Protein AF-A0A937VTV2-F1 (afdb_monomer)

Mean predicted aligned error: 9.11 Å

Secondary structure (DSSP, 8-state):
---------TTHHHHHHHHHHHHHHHHHHHHHHHHHHHT-S--SSS-EEEEEEEETTPPEEEEEEETTTTEEEEEEE-TT-EEEEGGGTEEEEHHHHHHHHHTTT-HHHHHHHHHHHHH-----EEEEEET--PPSSHHHHHHHHHHHHHHHHTT-SEESS-HHHHHHHHHHHHHS-GGGEEEEEGGGSTT---EE-TTS-EE-

Structure (mmCIF, N/CA/C/O backbone):
data_AF-A0A937VTV2-F1
#
_entry.id   AF-A0A937VTV2-F1
#
loop_
_atom_site.group_PDB
_atom_site.id
_atom_site.type_symbol
_atom_site.label_atom_id
_atom_site.label_alt_id
_atom_site.label_comp_id
_atom_site.label_asym_id
_atom_site.label_entity_id
_atom_site.label_seq_id
_atom_site.pdbx_PDB_ins_code
_atom_site.Cartn_x
_atom_site.Cartn_y
_atom_site.Cartn_z
_atom_site.occupancy
_atom_site.B_iso_or_equiv
_atom_site.auth_seq_id
_atom_site.auth_comp_id
_atom_site.auth_asym_id
_atom_site.auth_atom_id
_atom_site.pdbx_PDB_model_num
ATOM 1 N N . MET A 1 1 ? 57.088 18.230 -61.325 1.00 46.56 1 MET A N 1
ATOM 2 C CA . MET A 1 1 ? 56.621 17.426 -60.171 1.00 46.56 1 MET A CA 1
ATOM 3 C C . MET A 1 1 ? 55.279 17.972 -59.716 1.00 46.56 1 MET A C 1
ATOM 5 O O . MET A 1 1 ? 55.230 19.116 -59.293 1.00 46.56 1 MET A O 1
ATOM 9 N N . VAL A 1 2 ? 54.194 17.206 -59.852 1.00 47.75 2 VAL A N 1
ATOM 10 C CA . VAL A 1 2 ? 52.861 17.619 -59.382 1.00 47.75 2 VAL A CA 1
ATOM 11 C C . VAL A 1 2 ? 52.586 16.899 -58.067 1.00 47.75 2 VAL A C 1
ATOM 13 O O . VAL A 1 2 ? 52.404 15.683 -58.048 1.00 47.75 2 VAL A O 1
ATOM 16 N N . VAL A 1 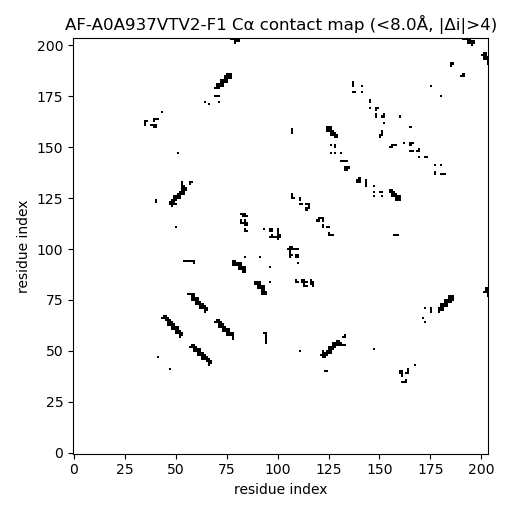3 ? 52.596 17.644 -56.963 1.00 56.84 3 VAL A N 1
ATOM 17 C CA . VAL A 1 3 ? 52.274 17.122 -55.631 1.00 56.84 3 VAL A CA 1
ATOM 18 C C . VAL A 1 3 ? 50.752 17.062 -55.500 1.00 56.84 3 VAL A C 1
ATOM 20 O O . VAL A 1 3 ? 50.086 18.092 -55.423 1.00 56.84 3 VAL A O 1
ATOM 23 N N . LYS A 1 4 ? 50.183 15.852 -55.494 1.00 58.16 4 LYS A N 1
ATOM 24 C CA . LYS A 1 4 ? 48.769 15.634 -55.160 1.00 58.16 4 LYS A CA 1
ATOM 25 C C . LYS A 1 4 ? 48.595 15.728 -53.645 1.00 58.16 4 LYS A C 1
ATOM 27 O O . LYS A 1 4 ? 49.062 14.864 -52.909 1.00 58.16 4 LYS A O 1
ATOM 32 N N . THR A 1 5 ? 47.893 16.753 -53.179 1.00 60.69 5 THR A N 1
ATOM 33 C CA . THR A 1 5 ? 47.447 16.858 -51.789 1.00 60.69 5 THR A CA 1
ATOM 34 C C . THR A 1 5 ? 46.253 15.931 -51.557 1.00 60.69 5 THR A C 1
ATOM 36 O O . THR A 1 5 ? 45.177 16.087 -52.136 1.00 60.69 5 THR A O 1
ATOM 39 N N . VAL A 1 6 ? 46.449 14.924 -50.707 1.00 62.53 6 VAL A N 1
ATOM 40 C CA . VAL A 1 6 ? 45.399 13.992 -50.284 1.00 62.53 6 VAL A CA 1
ATOM 41 C C . VAL A 1 6 ? 44.471 14.719 -49.307 1.00 62.53 6 VAL A C 1
ATOM 43 O O . VAL A 1 6 ? 44.847 15.009 -48.173 1.00 62.53 6 VAL A O 1
ATOM 46 N N . LYS A 1 7 ? 43.240 15.025 -49.736 1.00 59.44 7 LYS A N 1
ATOM 47 C CA . LYS A 1 7 ? 42.172 15.502 -48.843 1.00 59.44 7 LYS A CA 1
ATOM 48 C C . LYS A 1 7 ? 41.759 14.360 -47.914 1.00 59.44 7 LYS A C 1
ATOM 50 O O . LYS A 1 7 ? 41.002 13.474 -48.303 1.00 59.44 7 LYS A O 1
ATOM 55 N N . VAL A 1 8 ? 42.246 14.392 -46.676 1.00 60.66 8 VAL A N 1
ATOM 56 C CA . VAL A 1 8 ? 41.804 13.482 -45.615 1.00 60.66 8 VAL A CA 1
ATOM 57 C C . VAL A 1 8 ? 40.320 13.743 -45.338 1.00 60.66 8 VAL A C 1
ATOM 59 O O . VAL A 1 8 ? 39.921 14.827 -44.911 1.00 60.66 8 VAL A O 1
ATOM 62 N N . SER A 1 9 ? 39.491 12.744 -45.632 1.00 55.06 9 SER A N 1
ATOM 63 C CA . SER A 1 9 ? 38.039 12.769 -45.460 1.00 55.06 9 SER A CA 1
ATOM 64 C C . SER A 1 9 ? 37.660 12.939 -43.982 1.00 55.06 9 SER A C 1
ATOM 66 O O . SER A 1 9 ? 37.644 11.987 -43.206 1.00 55.06 9 SER A O 1
ATOM 68 N N . GLN A 1 10 ? 37.306 14.164 -43.583 1.00 59.38 10 GLN A N 1
ATOM 69 C CA . GLN A 1 10 ? 36.790 14.512 -42.247 1.00 59.38 10 GLN A CA 1
ATOM 70 C C . G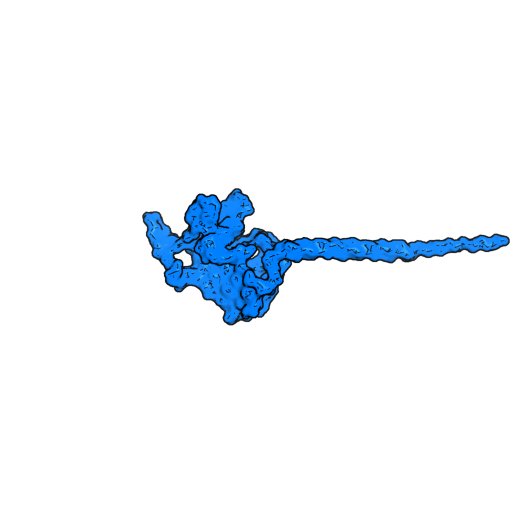LN A 1 10 ? 35.386 13.938 -41.938 1.00 59.38 10 GLN A C 1
ATOM 72 O O . GLN A 1 10 ? 34.839 14.183 -40.861 1.00 59.38 10 GLN A O 1
ATOM 77 N N . LYS A 1 11 ? 34.774 13.169 -42.852 1.00 54.00 11 LYS A N 1
ATOM 78 C CA . LYS A 1 11 ? 33.362 12.754 -42.766 1.00 54.00 11 LYS A CA 1
ATOM 79 C C . LYS A 1 11 ? 33.093 11.637 -41.737 1.00 54.00 11 LYS A C 1
ATOM 81 O O . LYS A 1 11 ? 31.942 11.455 -41.355 1.00 54.00 11 LYS A O 1
ATOM 86 N N . SER A 1 12 ? 34.114 10.934 -41.226 1.00 60.12 12 SER A N 1
ATOM 87 C CA . SER A 1 12 ? 33.920 9.794 -40.302 1.00 60.12 12 SER A CA 1
ATOM 88 C C . SER A 1 12 ? 33.817 10.161 -38.812 1.00 60.12 12 SER A C 1
ATOM 90 O O . SER A 1 12 ? 33.262 9.390 -38.031 1.00 60.12 12 SER A O 1
ATOM 92 N N . ARG A 1 13 ? 34.284 11.347 -38.389 1.00 65.62 13 ARG A N 1
ATOM 93 C CA . ARG A 1 13 ? 34.296 11.725 -36.959 1.00 65.62 13 ARG A CA 1
ATOM 94 C C . ARG A 1 13 ? 32.907 12.037 -36.396 1.00 65.62 13 ARG A C 1
ATOM 96 O O . ARG A 1 13 ? 32.654 11.755 -35.231 1.00 65.62 13 ARG A O 1
ATOM 103 N N . ARG A 1 14 ? 31.990 12.578 -37.208 1.00 73.94 14 ARG A N 1
ATOM 104 C CA . ARG A 1 14 ? 30.621 12.909 -36.759 1.00 73.94 14 ARG A CA 1
ATOM 105 C C . ARG A 1 14 ? 29.766 11.661 -36.502 1.00 73.94 14 ARG A C 1
ATOM 107 O O . ARG A 1 14 ? 29.022 11.638 -35.530 1.00 73.94 14 ARG A O 1
ATOM 114 N N . GLY A 1 15 ? 29.920 10.613 -37.319 1.00 78.25 15 GLY A N 1
ATOM 115 C CA . GLY A 1 15 ? 29.224 9.333 -37.119 1.00 78.25 15 GLY A CA 1
ATOM 116 C C . GLY A 1 15 ? 29.707 8.579 -35.876 1.00 78.25 15 GLY A C 1
ATOM 117 O O . GLY A 1 15 ? 28.898 8.029 -35.136 1.00 78.25 15 GLY A O 1
ATOM 118 N N . PHE A 1 16 ? 31.012 8.631 -35.593 1.00 85.50 16 PHE A N 1
ATOM 119 C CA . PHE A 1 16 ? 31.594 8.036 -34.387 1.00 85.50 16 PHE A CA 1
ATOM 120 C C . PHE A 1 16 ? 31.070 8.690 -33.096 1.00 85.50 16 PHE A C 1
ATOM 122 O O . PHE A 1 16 ? 30.659 7.991 -32.173 1.00 85.50 16 PHE A O 1
ATOM 129 N N . TRP A 1 17 ? 30.993 10.026 -33.052 1.00 88.38 17 TRP A N 1
ATOM 130 C CA . TRP A 1 17 ? 30.420 10.746 -31.907 1.00 88.38 17 TRP A CA 1
ATOM 131 C C . TRP A 1 17 ? 28.927 10.470 -31.710 1.00 88.38 17 TRP A C 1
ATOM 133 O O . TRP A 1 17 ? 28.491 10.310 -30.573 1.00 88.38 17 TRP A O 1
ATOM 143 N N . PHE A 1 18 ? 28.151 10.356 -32.791 1.00 90.81 18 PHE A N 1
ATOM 144 C CA . PHE A 1 18 ? 26.745 9.958 -32.701 1.00 90.81 18 PHE A CA 1
ATOM 145 C C . PHE A 1 18 ? 26.586 8.571 -32.058 1.00 90.81 18 PHE A C 1
ATOM 147 O O . PHE A 1 18 ? 25.747 8.392 -31.180 1.00 90.81 18 PHE A O 1
ATOM 154 N N . PHE A 1 19 ? 27.434 7.609 -32.434 1.00 91.00 19 PHE A N 1
ATOM 155 C CA . PHE A 1 19 ? 27.405 6.261 -31.864 1.00 91.00 19 PHE A CA 1
ATOM 156 C C . PHE A 1 19 ? 27.782 6.244 -30.374 1.00 91.00 19 PHE A C 1
ATOM 158 O O . PHE A 1 19 ? 27.128 5.570 -29.582 1.00 91.00 19 PHE A O 1
ATOM 165 N N . ILE A 1 20 ? 28.776 7.043 -29.967 1.00 92.38 20 ILE A N 1
ATOM 166 C CA . ILE A 1 20 ? 29.130 7.216 -28.548 1.00 92.38 20 ILE A CA 1
ATOM 167 C C . ILE A 1 20 ? 27.963 7.820 -27.763 1.00 92.38 20 ILE A C 1
ATOM 169 O O . ILE A 1 20 ? 27.615 7.301 -26.706 1.00 92.38 20 ILE A O 1
ATOM 173 N N . ILE A 1 21 ? 27.331 8.881 -28.278 1.00 92.75 21 ILE A N 1
ATOM 174 C CA . ILE A 1 21 ? 26.164 9.503 -27.633 1.00 92.75 21 ILE A CA 1
ATOM 175 C C . ILE A 1 21 ? 25.043 8.476 -27.470 1.00 92.75 21 ILE A C 1
ATOM 177 O O . ILE A 1 21 ? 24.448 8.383 -26.400 1.00 92.75 21 ILE A O 1
ATOM 181 N N . LEU A 1 22 ? 24.794 7.661 -28.495 1.00 93.81 22 LEU A N 1
ATOM 182 C CA . LEU A 1 22 ? 23.778 6.618 -28.455 1.00 93.81 22 LEU A CA 1
ATOM 183 C C . LEU A 1 22 ? 24.093 5.568 -27.378 1.00 93.81 22 LEU A C 1
ATOM 185 O O . LEU A 1 22 ? 23.229 5.284 -26.554 1.00 93.81 22 LEU A O 1
ATOM 189 N N . ILE A 1 23 ? 25.330 5.065 -27.297 1.00 93.69 23 ILE A N 1
ATOM 190 C CA . ILE A 1 23 ? 25.748 4.133 -26.232 1.00 93.69 23 ILE A CA 1
ATOM 191 C C . ILE A 1 23 ? 25.584 4.761 -24.847 1.00 93.69 23 ILE A C 1
ATOM 193 O O . ILE A 1 23 ? 25.058 4.111 -23.947 1.00 93.69 23 ILE A O 1
ATOM 197 N N . VAL A 1 24 ? 26.002 6.014 -24.658 1.00 92.88 24 VAL A N 1
ATOM 198 C CA . VAL A 1 24 ? 25.874 6.710 -23.368 1.00 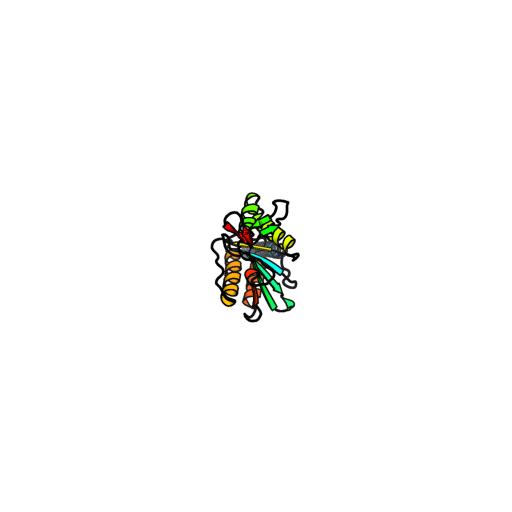92.88 24 VAL A CA 1
ATOM 199 C C . VAL A 1 24 ? 24.402 6.852 -22.975 1.00 92.88 24 VAL A C 1
ATOM 201 O O . VAL A 1 24 ? 24.050 6.566 -21.832 1.00 92.88 24 VAL A O 1
ATOM 204 N N . VAL A 1 25 ? 23.527 7.211 -23.918 1.00 93.62 25 VAL A N 1
ATOM 205 C CA . VAL A 1 25 ? 22.076 7.294 -23.691 1.00 93.62 25 VAL A CA 1
ATOM 206 C C . VAL A 1 25 ? 21.497 5.923 -23.335 1.00 93.62 25 VAL A C 1
ATOM 208 O O . VAL A 1 25 ? 20.802 5.807 -22.327 1.00 93.62 25 VAL A O 1
ATOM 211 N N . PHE A 1 26 ? 21.821 4.868 -24.088 1.00 92.75 26 PHE A N 1
ATOM 212 C CA . PHE A 1 26 ? 21.353 3.509 -23.797 1.00 92.75 26 PHE A CA 1
ATOM 213 C C . PHE A 1 26 ? 21.869 2.985 -22.456 1.00 92.75 26 PHE A C 1
ATOM 215 O O . PHE A 1 26 ? 21.110 2.371 -21.712 1.00 92.75 26 PHE A O 1
ATOM 222 N N . SER A 1 27 ? 23.126 3.260 -22.114 1.00 89.81 27 SER A N 1
ATOM 223 C CA . SER A 1 27 ? 23.730 2.850 -20.846 1.00 89.81 27 SER A CA 1
ATOM 224 C C . SER A 1 27 ? 23.106 3.604 -19.665 1.00 89.81 27 SER A C 1
ATOM 226 O O . SER A 1 27 ? 22.794 3.007 -18.636 1.00 89.81 27 SER A O 1
ATOM 228 N N . PHE A 1 28 ? 22.800 4.895 -19.832 1.00 90.38 28 PHE A N 1
ATOM 229 C CA . PHE A 1 28 ? 22.089 5.687 -18.826 1.00 90.38 28 PHE A CA 1
ATOM 230 C C . PHE A 1 28 ? 20.642 5.215 -18.621 1.00 90.38 28 PHE A C 1
ATOM 232 O O . PHE A 1 28 ? 20.188 5.084 -17.481 1.00 90.38 28 PHE A O 1
ATOM 239 N N . ILE A 1 29 ? 19.926 4.912 -19.710 1.00 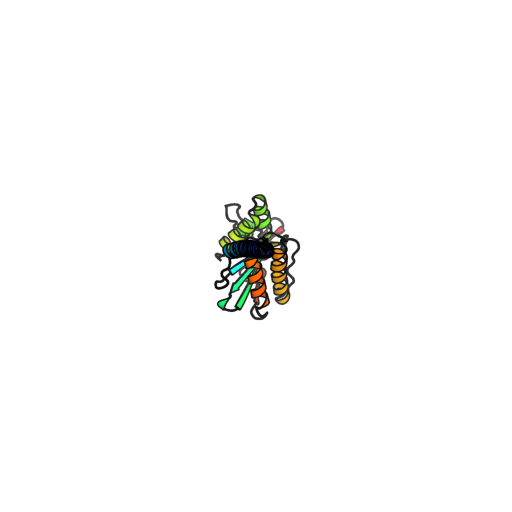88.25 29 ILE A N 1
ATOM 240 C CA . ILE A 1 29 ? 18.586 4.312 -19.655 1.00 88.25 29 ILE A CA 1
ATOM 241 C C . ILE A 1 29 ? 18.665 2.943 -18.971 1.00 88.25 29 ILE A C 1
ATOM 243 O O . ILE A 1 29 ? 17.927 2.698 -18.021 1.00 88.25 29 ILE A O 1
ATOM 247 N N . GLY A 1 30 ? 19.599 2.085 -19.387 1.00 85.81 30 GLY A N 1
ATOM 248 C CA . GLY A 1 30 ? 19.811 0.755 -18.820 1.00 85.81 30 GLY A CA 1
ATOM 249 C C . GLY A 1 30 ? 20.108 0.796 -17.323 1.00 85.81 30 GLY A C 1
ATOM 250 O O . GLY A 1 30 ? 19.489 0.064 -16.554 1.00 85.81 30 GLY A O 1
ATOM 251 N N . PHE A 1 31 ? 20.973 1.712 -16.880 1.00 86.25 31 PHE A N 1
ATOM 252 C CA . PHE A 1 31 ? 21.290 1.895 -15.465 1.00 86.25 31 PHE A CA 1
ATOM 253 C C . PHE A 1 31 ? 20.076 2.354 -14.645 1.00 86.25 31 PHE A C 1
ATOM 255 O O . PHE A 1 31 ? 19.845 1.841 -13.545 1.00 86.25 31 PHE A O 1
ATOM 262 N N . LYS A 1 32 ? 19.267 3.287 -15.172 1.00 81.81 32 LYS A N 1
ATOM 263 C CA . LYS A 1 32 ? 18.024 3.709 -14.506 1.00 81.81 32 LYS A CA 1
ATOM 264 C C . LYS A 1 32 ? 17.025 2.562 -14.403 1.00 81.81 32 LYS A C 1
ATOM 266 O O . LYS A 1 32 ? 16.526 2.309 -13.310 1.00 81.81 32 LYS A O 1
ATOM 271 N N . THR A 1 33 ? 16.789 1.842 -15.495 1.00 78.81 33 THR A N 1
ATOM 272 C CA . THR A 1 33 ? 15.873 0.694 -15.522 1.00 78.81 33 THR A CA 1
ATOM 273 C C . THR A 1 33 ? 16.331 -0.407 -14.568 1.00 78.81 33 THR A C 1
ATOM 275 O O . THR A 1 33 ? 15.529 -0.913 -13.789 1.00 78.81 33 THR A O 1
ATOM 278 N N . TYR A 1 34 ? 17.628 -0.724 -14.544 1.00 81.19 34 TYR A N 1
ATOM 279 C CA . TYR A 1 34 ? 18.192 -1.710 -13.622 1.00 81.19 34 TYR A CA 1
ATOM 280 C C . TYR A 1 34 ? 17.960 -1.331 -12.155 1.00 81.19 34 TYR A C 1
ATOM 282 O O . TYR A 1 34 ? 17.524 -2.162 -11.358 1.00 81.19 34 TYR A O 1
ATOM 290 N N . ARG A 1 35 ? 18.186 -0.060 -11.791 1.00 79.38 35 ARG A N 1
ATOM 291 C CA . ARG A 1 35 ? 17.893 0.420 -10.433 1.00 79.38 35 ARG A CA 1
ATOM 292 C C . ARG A 1 35 ? 16.414 0.295 -10.075 1.00 79.38 35 ARG A C 1
ATOM 294 O O . ARG A 1 35 ? 16.113 -0.076 -8.947 1.00 79.38 35 ARG A O 1
ATOM 301 N N . TRP A 1 36 ? 15.517 0.568 -11.020 1.00 76.00 36 TRP A N 1
ATOM 302 C CA . TRP A 1 36 ? 14.072 0.470 -10.796 1.00 76.00 36 TRP A CA 1
ATOM 303 C C . TRP A 1 36 ? 13.623 -0.973 -10.566 1.00 76.00 36 TRP A C 1
ATOM 305 O O . TRP A 1 36 ? 12.797 -1.212 -9.693 1.00 76.00 36 TRP A O 1
ATOM 315 N N . VAL A 1 37 ? 14.199 -1.933 -11.295 1.00 76.56 37 VAL A N 1
ATOM 316 C CA . VAL A 1 37 ? 13.899 -3.362 -11.117 1.00 76.56 37 VAL A CA 1
ATOM 317 C C . VAL A 1 37 ? 14.490 -3.899 -9.814 1.00 76.56 37 VAL A C 1
ATOM 319 O O . VAL A 1 37 ? 13.834 -4.669 -9.128 1.00 76.56 37 V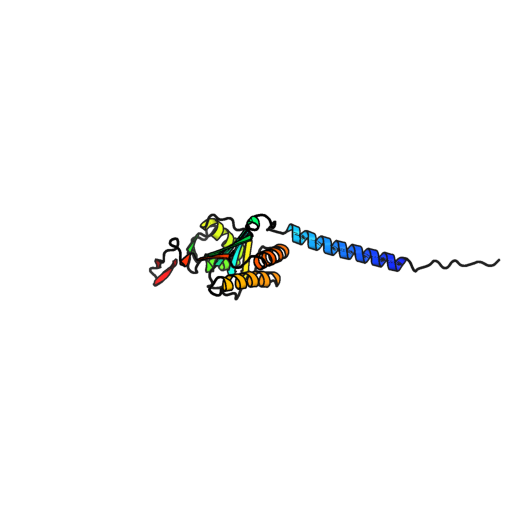AL A O 1
ATOM 322 N N . LYS A 1 38 ? 15.695 -3.476 -9.415 1.00 80.06 38 LYS A N 1
ATOM 323 C CA . LYS A 1 38 ? 16.329 -3.974 -8.181 1.00 80.06 38 LYS A CA 1
ATOM 324 C C . LYS A 1 38 ? 15.618 -3.515 -6.897 1.00 80.06 38 LYS A C 1
ATOM 326 O O . LYS A 1 38 ? 15.735 -4.172 -5.872 1.00 80.06 38 LYS A O 1
ATOM 331 N N . GLN A 1 39 ? 14.905 -2.391 -6.943 1.00 84.44 39 GLN A N 1
ATOM 332 C CA . GLN A 1 39 ? 14.124 -1.860 -5.814 1.00 84.44 39 GLN A CA 1
ATOM 333 C C . GLN A 1 39 ? 12.709 -2.450 -5.722 1.00 84.44 39 GLN A C 1
ATOM 335 O O . GLN A 1 39 ? 11.917 -2.017 -4.892 1.00 84.44 39 GLN A O 1
ATOM 340 N N . SER A 1 40 ? 12.391 -3.403 -6.595 1.00 89.81 40 SER A N 1
ATOM 341 C CA . SER A 1 40 ? 11.113 -4.093 -6.639 1.00 89.81 40 SER A CA 1
ATOM 342 C C . SER A 1 40 ? 10.859 -4.899 -5.369 1.00 89.81 40 SER A C 1
ATOM 344 O O . SER A 1 40 ? 11.624 -5.814 -5.070 1.00 89.81 40 SER A O 1
ATOM 346 N N . LEU A 1 41 ? 9.742 -4.639 -4.691 1.00 92.44 41 LEU A N 1
ATOM 347 C CA . LEU A 1 41 ? 9.279 -5.473 -3.579 1.00 92.44 41 LEU A CA 1
ATOM 348 C C . LEU A 1 41 ? 8.506 -6.708 -4.053 1.00 92.44 41 LEU A C 1
ATOM 350 O O . LEU A 1 41 ? 8.491 -7.717 -3.357 1.00 92.44 41 LEU A O 1
ATOM 354 N N . TRP A 1 42 ? 7.889 -6.660 -5.238 1.00 93.69 42 TRP A N 1
ATOM 355 C CA . TRP A 1 42 ? 7.076 -7.769 -5.736 1.00 93.69 42 TRP A CA 1
ATOM 356 C C . TRP A 1 42 ? 7.770 -8.536 -6.863 1.00 93.69 42 TRP A C 1
ATOM 358 O O . TRP A 1 42 ? 8.205 -7.961 -7.853 1.00 93.69 42 TRP A O 1
ATOM 368 N N . ASP A 1 43 ? 7.839 -9.856 -6.800 1.00 90.75 43 ASP A N 1
ATOM 369 C CA . ASP A 1 43 ? 8.433 -10.669 -7.872 1.00 90.75 43 ASP A CA 1
ATOM 370 C C . ASP A 1 43 ? 7.458 -10.988 -9.023 1.00 90.75 43 ASP A C 1
ATOM 372 O O . ASP A 1 43 ? 7.882 -11.411 -10.097 1.00 90.75 43 ASP A O 1
ATOM 376 N N . GLY A 1 44 ? 6.158 -10.730 -8.842 1.00 91.19 44 GLY A N 1
ATOM 377 C CA . GLY A 1 44 ? 5.112 -11.078 -9.808 1.00 91.19 44 GLY A CA 1
ATOM 378 C C . GLY A 1 44 ? 4.653 -12.540 -9.749 1.00 91.19 44 GLY A C 1
ATOM 379 O O . GLY A 1 44 ? 3.784 -12.922 -10.530 1.00 91.19 44 GLY A O 1
ATOM 380 N N . GLN A 1 45 ? 5.219 -13.351 -8.853 1.00 92.12 45 GLN A N 1
ATOM 381 C CA . GLN A 1 45 ? 4.961 -14.790 -8.738 1.00 92.12 45 GLN A CA 1
ATOM 382 C C . GLN A 1 45 ? 4.374 -15.169 -7.381 1.00 92.12 45 GLN A C 1
ATOM 384 O O . GLN A 1 45 ? 3.501 -16.030 -7.308 1.00 92.12 45 GLN A O 1
ATOM 389 N N . ASN A 1 46 ? 4.822 -14.515 -6.314 1.00 94.19 46 ASN A N 1
ATOM 390 C CA . ASN A 1 46 ? 4.340 -14.747 -4.967 1.00 94.19 46 ASN A CA 1
ATOM 391 C C . ASN A 1 46 ? 3.171 -13.825 -4.620 1.00 94.19 46 ASN A C 1
ATOM 393 O O . ASN A 1 46 ? 2.923 -12.797 -5.267 1.00 94.19 46 ASN A O 1
ATOM 397 N N . ARG A 1 47 ? 2.421 -14.229 -3.588 1.00 95.56 47 ARG A N 1
ATOM 398 C CA . ARG A 1 47 ? 1.354 -13.406 -3.017 1.00 95.56 47 ARG A CA 1
ATOM 399 C C . ARG A 1 47 ? 1.949 -12.089 -2.528 1.00 95.56 47 ARG A C 1
ATOM 401 O O . ARG A 1 47 ? 3.021 -12.091 -1.939 1.00 95.56 47 ARG A O 1
ATOM 408 N N . PHE A 1 48 ? 1.224 -11.004 -2.765 1.00 97.31 48 PHE A N 1
ATOM 409 C CA . PHE A 1 48 ? 1.613 -9.672 -2.325 1.00 97.31 48 PHE A CA 1
ATOM 410 C C . PHE A 1 48 ? 0.475 -9.035 -1.540 1.00 97.31 48 PHE A C 1
ATOM 412 O O . PHE A 1 48 ? -0.641 -8.946 -2.052 1.00 97.31 48 PHE A O 1
ATOM 419 N N . ASN A 1 49 ? 0.733 -8.608 -0.311 1.00 97.69 49 ASN A N 1
ATOM 420 C CA . ASN A 1 49 ? -0.242 -7.983 0.571 1.00 97.69 49 ASN A CA 1
ATOM 421 C C . ASN A 1 49 ? 0.091 -6.501 0.738 1.00 97.69 49 ASN A C 1
ATOM 423 O O . ASN A 1 49 ? 1.171 -6.124 1.191 1.00 97.69 49 ASN A O 1
ATOM 427 N N . LEU A 1 50 ? -0.862 -5.656 0.368 1.00 97.38 50 LEU A N 1
ATOM 428 C CA . LEU A 1 50 ? -0.702 -4.215 0.296 1.00 97.38 50 LEU A CA 1
ATOM 429 C C . LEU A 1 50 ? -1.690 -3.526 1.228 1.00 97.38 50 LEU A C 1
ATOM 431 O O . LEU A 1 50 ? -2.896 -3.707 1.082 1.00 97.38 50 LEU A O 1
ATOM 435 N N . VAL A 1 51 ? -1.197 -2.674 2.121 1.00 96.75 51 VAL A N 1
ATOM 436 C CA . VAL A 1 51 ? -2.057 -1.744 2.859 1.00 96.75 51 VAL A CA 1
ATOM 437 C C . VAL A 1 51 ? -2.354 -0.534 1.987 1.00 96.75 51 VAL A C 1
ATOM 439 O O . VAL A 1 51 ? -1.452 0.089 1.429 1.00 96.75 51 VAL A O 1
ATOM 442 N N . VAL A 1 52 ? -3.623 -0.176 1.881 1.00 95.06 52 VAL A N 1
ATOM 443 C CA . VAL A 1 52 ? -4.084 1.029 1.204 1.00 95.06 52 VAL A CA 1
ATOM 444 C C . VAL A 1 52 ? -4.762 1.904 2.243 1.00 95.06 52 VAL A C 1
ATOM 446 O O . VAL A 1 52 ? -5.815 1.552 2.771 1.00 95.06 52 VAL A O 1
ATOM 449 N N . ASN A 1 53 ? -4.131 3.036 2.537 1.00 92.44 53 ASN A N 1
ATOM 450 C CA . ASN A 1 53 ? -4.627 4.024 3.477 1.00 92.44 53 ASN A CA 1
ATOM 451 C C . ASN A 1 53 ? -5.134 5.271 2.729 1.00 92.44 53 ASN A C 1
ATOM 453 O O . ASN A 1 53 ? -4.325 6.143 2.374 1.00 92.44 53 ASN A O 1
ATOM 457 N N . PRO A 1 54 ? -6.447 5.379 2.470 1.00 81.94 54 PRO A N 1
ATOM 458 C CA . PRO A 1 54 ? -7.040 6.659 2.116 1.00 81.94 54 PRO A CA 1
ATOM 459 C C . PRO A 1 54 ? -6.886 7.605 3.314 1.00 81.94 54 PRO A C 1
ATOM 461 O O . PRO A 1 54 ? -7.469 7.373 4.363 1.00 81.94 54 PRO A O 1
ATOM 464 N N . SER A 1 55 ? -6.056 8.645 3.208 1.00 74.81 55 SER A N 1
ATOM 465 C CA . SER A 1 55 ? -5.814 9.543 4.345 1.00 74.81 55 SER A CA 1
ATOM 466 C C . SER A 1 55 ? -7.110 10.215 4.816 1.00 74.81 55 SER A C 1
ATOM 468 O O . SER A 1 55 ? -7.935 10.598 3.986 1.00 74.81 55 SER A O 1
ATOM 470 N N . GLY A 1 56 ? -7.227 10.433 6.128 1.00 71.50 56 GLY A N 1
ATOM 471 C CA . GLY A 1 56 ? -8.413 10.996 6.785 1.00 71.50 56 GLY A CA 1
ATOM 472 C C . GLY A 1 56 ? -9.176 9.931 7.576 1.00 71.50 56 GLY A C 1
ATOM 473 O O . GLY A 1 56 ? -8.618 8.885 7.891 1.00 71.50 56 GLY A O 1
ATOM 474 N N . ASP A 1 57 ? -10.456 10.182 7.852 1.00 73.69 57 ASP A N 1
ATOM 475 C CA . ASP A 1 57 ? -11.343 9.275 8.603 1.00 73.69 57 ASP A CA 1
ATOM 476 C C . ASP A 1 57 ? -11.936 8.162 7.715 1.00 73.69 57 ASP A C 1
ATOM 478 O O . ASP A 1 57 ? -13.092 7.762 7.864 1.00 73.69 57 ASP A O 1
ATOM 482 N N . ALA A 1 58 ? -11.177 7.696 6.722 1.00 81.69 58 ALA A N 1
ATOM 483 C CA . ALA A 1 58 ? -11.611 6.657 5.798 1.00 81.69 58 ALA A CA 1
ATOM 484 C C . ALA A 1 58 ? -11.095 5.279 6.234 1.00 81.69 58 ALA A C 1
ATOM 486 O O . ALA A 1 58 ? -10.041 5.146 6.853 1.00 81.69 58 ALA A O 1
ATOM 487 N N . ALA A 1 59 ? -11.853 4.235 5.893 1.00 87.00 59 ALA A N 1
ATOM 488 C CA . ALA A 1 59 ? -11.501 2.861 6.229 1.00 87.00 59 ALA A CA 1
ATOM 489 C C . ALA A 1 59 ? -10.183 2.437 5.559 1.00 87.00 59 ALA A C 1
ATOM 491 O O . ALA A 1 59 ? -9.969 2.691 4.369 1.00 87.00 59 ALA A O 1
ATOM 492 N N . VAL A 1 60 ? -9.326 1.744 6.309 1.00 92.38 60 VAL A N 1
ATOM 493 C CA . VAL A 1 60 ? -8.062 1.194 5.802 1.00 92.38 60 VAL A CA 1
ATOM 494 C C . VAL A 1 60 ? -8.337 -0.136 5.111 1.00 92.38 60 VAL A C 1
ATOM 496 O O . VAL A 1 60 ? -9.130 -0.943 5.595 1.00 92.38 60 VAL A O 1
ATOM 499 N N . LEU A 1 61 ? -7.675 -0.394 3.982 1.00 94.00 61 LEU A N 1
ATOM 500 C CA . LEU A 1 61 ? -7.813 -1.661 3.268 1.00 94.00 61 LEU A CA 1
ATOM 501 C C . LEU A 1 61 ? -6.516 -2.448 3.267 1.00 94.00 61 LEU A C 1
ATOM 503 O O . LEU A 1 61 ? -5.432 -1.888 3.126 1.00 94.00 61 LEU A O 1
ATOM 507 N N . ILE A 1 62 ? -6.648 -3.767 3.293 1.00 95.62 62 ILE A N 1
ATOM 508 C CA . ILE A 1 62 ? -5.572 -4.696 2.967 1.00 95.62 62 ILE A CA 1
ATOM 509 C C . ILE A 1 62 ? -5.960 -5.426 1.690 1.00 95.62 62 ILE A C 1
ATOM 511 O O . ILE A 1 62 ? -6.958 -6.140 1.647 1.00 95.62 62 ILE A O 1
ATOM 515 N N . VAL A 1 63 ? -5.169 -5.250 0.637 1.00 96.31 63 VAL A N 1
ATOM 516 C CA . VAL A 1 63 ? -5.385 -5.869 -0.669 1.00 96.31 63 VAL A CA 1
ATOM 517 C C . VAL A 1 63 ? -4.333 -6.948 -0.890 1.00 96.31 63 VAL A C 1
ATOM 519 O O . VAL A 1 63 ? -3.141 -6.668 -0.970 1.00 96.31 63 VAL A O 1
ATOM 522 N N . SER A 1 64 ? -4.784 -8.192 -0.998 1.00 97.06 64 SER A N 1
ATOM 523 C CA . SER A 1 64 ? -3.961 -9.367 -1.253 1.00 97.06 64 SER A CA 1
ATOM 524 C C . SER A 1 64 ? -4.064 -9.781 -2.718 1.00 97.06 64 SER A C 1
ATOM 526 O O . SER A 1 64 ? -5.134 -10.174 -3.189 1.00 97.06 64 SER A O 1
ATOM 528 N N . PHE A 1 65 ? -2.948 -9.714 -3.438 1.00 96.62 65 PHE A N 1
ATOM 529 C CA . PHE A 1 65 ? -2.814 -10.123 -4.832 1.00 96.62 65 PHE A CA 1
ATOM 530 C C . PHE A 1 65 ? -2.274 -11.553 -4.893 1.00 96.62 65 PHE A C 1
ATOM 532 O O . PHE A 1 65 ? -1.167 -11.821 -4.432 1.00 96.62 65 PHE A O 1
ATOM 539 N N . ASN A 1 66 ? -3.037 -12.477 -5.479 1.00 96.25 66 ASN A N 1
ATOM 540 C CA . ASN A 1 66 ? -2.616 -13.859 -5.709 1.00 96.25 66 ASN A CA 1
ATOM 541 C C . ASN A 1 66 ? -2.425 -14.093 -7.221 1.00 96.25 66 ASN A C 1
ATOM 543 O O . ASN A 1 66 ? -3.415 -14.314 -7.933 1.00 96.25 66 ASN A O 1
ATOM 547 N N . PRO A 1 67 ? -1.179 -14.034 -7.732 1.00 94.50 67 PRO A N 1
ATOM 548 C CA . PRO A 1 67 ? -0.907 -14.169 -9.161 1.00 94.50 67 PRO A CA 1
ATOM 549 C C . PRO A 1 67 ? -1.169 -15.578 -9.701 1.00 94.50 67 PRO A C 1
ATOM 551 O O . PRO A 1 67 ? -1.672 -15.698 -10.818 1.00 94.50 67 PRO A O 1
ATOM 554 N N . THR A 1 68 ? -0.930 -16.625 -8.903 1.00 94.38 68 THR A N 1
ATOM 555 C CA . THR A 1 68 ? -1.175 -18.028 -9.281 1.00 94.38 68 THR A CA 1
ATOM 556 C C . THR A 1 68 ? -2.643 -18.272 -9.617 1.00 94.38 68 THR A C 1
ATOM 558 O O . THR A 1 68 ? -2.965 -18.874 -10.638 1.00 94.38 68 THR A O 1
ATOM 561 N N . GLU A 1 69 ? -3.552 -17.754 -8.791 1.00 93.44 69 GLU A N 1
ATOM 562 C CA . GLU A 1 69 ? -4.996 -17.920 -8.996 1.00 93.44 69 GLU A CA 1
ATOM 563 C C . GLU A 1 69 ? -5.631 -16.793 -9.821 1.00 93.44 69 GLU A C 1
ATOM 565 O O . GLU A 1 69 ? -6.821 -16.867 -10.138 1.00 93.44 69 GLU A O 1
ATOM 570 N N . LYS A 1 70 ? -4.865 -15.743 -10.155 1.00 94.19 70 LYS A N 1
ATOM 571 C CA . LYS A 1 70 ? -5.364 -14.480 -10.728 1.00 94.19 70 LYS A CA 1
ATOM 572 C C . LYS A 1 70 ? -6.549 -13.923 -9.929 1.00 94.19 70 LYS A C 1
ATOM 574 O O . LYS A 1 70 ? -7.575 -13.541 -10.494 1.00 94.19 70 LYS A O 1
ATOM 579 N N . LYS A 1 71 ? -6.408 -13.921 -8.602 1.00 95.00 71 LYS A N 1
ATOM 580 C CA . LYS A 1 71 ? -7.430 -13.473 -7.648 1.00 95.00 71 LYS A CA 1
ATOM 581 C C . LYS A 1 71 ? -6.914 -12.334 -6.793 1.00 95.00 71 LYS A C 1
ATOM 583 O O . LYS A 1 71 ? -5.715 -12.238 -6.528 1.00 95.00 71 LYS A O 1
ATOM 588 N N . VAL A 1 72 ? -7.845 -11.504 -6.339 1.00 95.44 72 VAL A N 1
ATOM 589 C CA . VAL A 1 72 ? -7.562 -10.405 -5.419 1.00 95.44 72 VAL A CA 1
ATOM 590 C C . VAL A 1 72 ? -8.557 -10.464 -4.276 1.00 95.44 72 VAL A C 1
ATOM 592 O O . VAL A 1 72 ? -9.760 -10.561 -4.509 1.00 95.44 72 VAL A O 1
ATOM 595 N N . ASN A 1 73 ? -8.061 -10.405 -3.046 1.00 94.94 73 ASN A N 1
ATOM 596 C CA . ASN A 1 73 ? -8.901 -10.309 -1.859 1.00 94.94 73 ASN A CA 1
ATOM 597 C C . ASN A 1 73 ? -8.656 -8.951 -1.211 1.00 94.94 73 ASN A C 1
ATOM 599 O O . ASN A 1 73 ? -7.510 -8.608 -0.944 1.00 94.94 73 ASN A O 1
ATOM 603 N N . ALA A 1 74 ? -9.711 -8.188 -0.966 1.00 93.81 74 ALA A N 1
ATOM 604 C CA . ALA A 1 74 ? -9.650 -6.944 -0.222 1.00 93.81 74 ALA A CA 1
ATOM 605 C C . ALA A 1 74 ? -10.346 -7.129 1.123 1.00 93.81 74 ALA A C 1
ATOM 607 O O . ALA A 1 74 ? -11.509 -7.529 1.170 1.00 93.81 74 ALA A O 1
ATOM 608 N N . LEU A 1 75 ? -9.623 -6.830 2.192 1.00 93.19 75 LEU A N 1
ATOM 609 C CA . LEU A 1 75 ? -10.132 -6.753 3.548 1.00 93.19 75 LEU A CA 1
ATOM 610 C C . LEU A 1 75 ? -10.305 -5.280 3.908 1.00 93.19 75 LEU A C 1
ATOM 612 O O . LEU A 1 75 ? -9.334 -4.527 3.851 1.00 93.19 75 LEU A O 1
ATOM 616 N N . VAL A 1 76 ? -11.518 -4.872 4.257 1.00 91.69 76 VAL A N 1
ATOM 617 C CA . VAL A 1 76 ? -11.799 -3.521 4.752 1.00 91.69 76 VAL A CA 1
ATOM 618 C C . VAL A 1 76 ? -11.785 -3.558 6.268 1.00 91.69 76 VAL A C 1
ATOM 620 O O . VAL A 1 76 ? -12.494 -4.361 6.878 1.00 91.69 76 VAL A O 1
ATOM 623 N N . ILE A 1 77 ? -10.968 -2.692 6.855 1.00 91.12 77 ILE A N 1
ATOM 624 C CA . ILE A 1 77 ? -10.889 -2.490 8.293 1.00 91.12 77 ILE A CA 1
ATOM 625 C C . ILE A 1 77 ? -11.654 -1.204 8.613 1.00 91.12 77 ILE A C 1
ATOM 627 O O . ILE A 1 77 ? -11.265 -0.135 8.124 1.00 91.12 77 ILE A O 1
ATOM 631 N N . PRO A 1 78 ? -12.763 -1.292 9.367 1.00 88.31 78 PRO A N 1
ATOM 632 C CA . PRO A 1 78 ? -13.604 -0.139 9.638 1.00 88.31 78 PRO A CA 1
ATOM 633 C C . PRO A 1 78 ? -12.854 0.904 10.470 1.00 88.31 78 PRO A C 1
ATOM 635 O O . PRO A 1 78 ? -11.946 0.582 11.240 1.00 88.31 78 PRO A O 1
ATOM 638 N N . THR A 1 79 ? -13.247 2.164 10.326 1.00 88.00 79 THR A N 1
ATOM 639 C CA . THR A 1 79 ? -12.751 3.226 11.203 1.00 88.00 79 THR A CA 1
ATOM 640 C C . THR A 1 79 ? -13.206 3.005 12.640 1.00 88.00 79 THR A C 1
ATOM 642 O O . THR A 1 79 ? -14.206 2.331 12.895 1.00 88.00 79 THR A O 1
ATOM 645 N N . GLY A 1 80 ? -12.436 3.528 13.590 1.00 89.19 80 GLY A N 1
ATOM 646 C CA . GLY A 1 80 ? -12.661 3.298 15.012 1.00 89.19 80 GLY A CA 1
ATOM 647 C C . GLY A 1 80 ? -12.188 1.933 15.516 1.00 89.19 80 GLY A C 1
ATOM 648 O O . GLY A 1 80 ? -12.270 1.715 16.722 1.00 89.19 80 GLY A O 1
ATOM 649 N N . THR A 1 81 ? -11.664 1.060 14.641 1.00 91.06 81 THR A N 1
ATOM 650 C CA . THR A 1 81 ? -11.045 -0.209 15.056 1.00 91.06 81 THR A CA 1
ATOM 651 C C . THR A 1 81 ? -9.811 0.079 15.899 1.00 91.06 81 THR A C 1
ATOM 653 O O . THR A 1 81 ? -8.873 0.718 15.406 1.00 91.06 81 THR A O 1
ATOM 656 N N . PHE A 1 82 ? -9.779 -0.407 17.137 1.00 92.94 82 PHE A N 1
ATOM 657 C CA . PHE A 1 82 ? -8.588 -0.313 17.980 1.00 92.94 82 PHE A CA 1
ATOM 658 C C . PHE A 1 82 ? -7.628 -1.468 17.703 1.00 92.94 82 PHE A C 1
ATOM 660 O O . PHE A 1 82 ? -7.981 -2.638 17.841 1.00 92.94 82 PHE A O 1
ATOM 667 N N . ILE A 1 83 ? -6.387 -1.135 17.345 1.00 94.38 83 ILE A N 1
ATOM 668 C CA . ILE A 1 83 ? -5.322 -2.126 17.181 1.00 94.38 83 ILE A CA 1
ATOM 669 C C . ILE A 1 83 ? -4.097 -1.744 18.007 1.00 94.38 83 ILE A C 1
ATOM 671 O O . ILE A 1 83 ? -3.766 -0.565 18.163 1.00 94.38 83 ILE A O 1
ATOM 675 N N . GLU A 1 84 ? -3.412 -2.764 18.517 1.00 94.56 84 GLU A N 1
ATOM 676 C CA . GLU A 1 84 ? -2.115 -2.599 19.166 1.00 94.56 84 GLU A CA 1
ATOM 677 C C . GLU A 1 84 ? -1.067 -2.162 18.144 1.00 94.56 84 GLU A C 1
ATOM 679 O O . GLU A 1 84 ? -0.909 -2.769 17.079 1.00 94.56 84 GLU A O 1
ATOM 684 N N . THR A 1 85 ? -0.340 -1.099 18.473 1.00 95.56 85 THR A N 1
ATOM 685 C CA . THR A 1 85 ? 0.730 -0.587 17.618 1.00 95.56 85 THR A CA 1
ATOM 686 C C . THR A 1 85 ? 2.069 -1.237 17.938 1.00 95.56 85 THR A C 1
ATOM 688 O O . THR A 1 85 ? 2.388 -1.568 19.083 1.00 95.56 85 THR A O 1
ATOM 691 N N . ILE A 1 86 ? 2.912 -1.380 16.916 1.00 95.06 86 ILE A N 1
ATOM 692 C CA . ILE A 1 86 ? 4.312 -1.759 17.135 1.00 95.06 86 ILE A CA 1
ATOM 693 C C . ILE A 1 86 ? 5.094 -0.617 17.805 1.00 95.06 86 ILE A C 1
ATOM 695 O O . ILE A 1 86 ? 4.641 0.522 17.862 1.00 95.06 86 ILE A O 1
ATOM 699 N N . HIS A 1 87 ? 6.297 -0.918 18.301 1.00 92.62 87 HIS A N 1
ATOM 700 C CA . HIS A 1 87 ? 7.185 0.033 18.994 1.00 92.62 87 HIS A CA 1
ATOM 701 C C . HIS A 1 87 ? 6.666 0.580 20.337 1.00 92.62 87 HIS A C 1
ATOM 703 O O . HIS A 1 87 ? 7.304 1.457 20.913 1.00 92.62 87 HIS A O 1
ATOM 709 N N . GLY A 1 88 ? 5.580 0.020 20.879 1.00 90.06 88 GLY A N 1
ATOM 710 C CA . GLY A 1 88 ? 5.131 0.301 22.243 1.00 90.06 88 GLY A CA 1
ATOM 711 C C . GLY A 1 88 ? 4.338 1.598 22.408 1.00 90.06 88 GLY A C 1
ATOM 712 O O . GLY A 1 88 ? 4.271 2.106 23.523 1.00 90.06 88 GLY A O 1
ATOM 713 N N . TYR A 1 89 ? 3.727 2.133 21.341 1.00 90.75 89 TYR A N 1
ATOM 714 C CA . TYR A 1 89 ? 2.814 3.280 21.474 1.00 90.75 89 TYR A CA 1
ATOM 715 C C . TYR A 1 89 ? 1.463 2.898 22.109 1.00 90.75 89 TYR A C 1
ATOM 717 O O . TYR A 1 89 ? 0.741 3.785 22.558 1.00 90.75 89 TYR A O 1
ATOM 725 N N . GLY A 1 90 ? 1.145 1.602 22.200 1.00 93.56 90 GLY A N 1
ATOM 726 C CA . GLY A 1 90 ? -0.098 1.083 22.777 1.00 93.56 90 GLY A CA 1
ATOM 727 C C . GLY A 1 90 ? -1.249 1.023 21.765 1.00 93.56 90 GLY A C 1
ATOM 728 O O . GLY A 1 90 ? -1.010 1.117 20.553 1.00 93.56 90 GLY A O 1
ATOM 729 N N . PRO A 1 91 ? -2.497 0.867 22.228 1.00 94.12 91 PRO A N 1
ATOM 730 C CA . PRO A 1 91 ? -3.649 0.747 21.347 1.00 94.12 91 PRO A CA 1
ATOM 731 C C . PRO A 1 91 ? -4.057 2.104 20.766 1.00 94.12 91 PRO A C 1
ATOM 733 O O . PRO A 1 91 ? -4.235 3.084 21.489 1.00 94.12 91 PRO A O 1
ATOM 736 N N . TYR A 1 92 ? -4.255 2.151 19.450 1.00 94.50 92 TYR A N 1
ATOM 737 C CA . TYR A 1 92 ? -4.763 3.323 18.735 1.00 94.50 92 TYR A CA 1
ATOM 738 C C . TYR A 1 92 ? -5.871 2.927 17.765 1.00 94.50 92 TYR A C 1
ATOM 740 O O . TYR A 1 92 ? -5.888 1.816 17.233 1.00 94.50 92 TYR A O 1
ATOM 748 N N . ARG A 1 93 ? -6.763 3.881 17.481 1.00 93.38 93 ARG A N 1
ATOM 749 C CA . ARG A 1 93 ? -7.694 3.767 16.355 1.00 93.38 93 ARG A CA 1
ATOM 750 C C . ARG A 1 93 ? -6.914 3.697 15.049 1.00 93.38 93 ARG A C 1
ATOM 752 O O . ARG A 1 93 ? -5.999 4.497 14.834 1.00 93.38 93 ARG A O 1
ATOM 759 N N . ILE A 1 94 ? -7.285 2.767 14.179 1.00 93.50 94 ILE A N 1
ATOM 760 C CA . ILE A 1 94 ? -6.532 2.448 12.967 1.00 93.50 94 ILE A CA 1
ATOM 761 C C . ILE A 1 94 ? -6.273 3.666 12.064 1.00 93.50 94 ILE A C 1
ATOM 763 O O . ILE A 1 94 ? -5.159 3.833 11.565 1.00 93.50 94 ILE A O 1
ATOM 767 N N . GLU A 1 95 ? -7.256 4.555 11.912 1.00 91.12 95 GLU A N 1
ATOM 768 C CA . GLU A 1 95 ? -7.155 5.772 11.100 1.00 91.12 95 GLU A CA 1
ATOM 769 C C . GLU A 1 95 ? -6.089 6.760 11.613 1.00 91.12 95 GLU A C 1
ATOM 771 O O . GLU A 1 95 ? -5.473 7.492 10.835 1.00 91.12 95 GLU A O 1
ATOM 776 N N . ALA A 1 96 ? -5.801 6.747 12.918 1.00 92.31 96 ALA A N 1
ATOM 777 C CA . ALA A 1 96 ? -4.840 7.652 13.543 1.00 92.31 96 ALA A CA 1
ATOM 778 C C . ALA A 1 96 ? -3.386 7.166 13.418 1.00 92.31 96 ALA A C 1
ATOM 780 O O . ALA A 1 96 ? -2.458 7.980 13.451 1.00 92.31 96 ALA A O 1
ATOM 781 N N . ILE A 1 97 ? -3.166 5.858 13.245 1.00 94.56 97 ILE A N 1
ATOM 782 C CA . ILE A 1 97 ? -1.830 5.237 13.315 1.00 94.56 97 ILE A CA 1
ATOM 783 C C . ILE A 1 97 ? -0.894 5.772 12.230 1.00 94.56 97 ILE A C 1
ATOM 785 O O . ILE A 1 97 ? 0.287 6.009 12.486 1.00 94.56 97 ILE A O 1
ATOM 789 N N . TYR A 1 98 ? -1.407 6.013 11.023 1.00 94.56 98 TYR A N 1
ATOM 790 C CA . TYR A 1 98 ? -0.591 6.587 9.955 1.00 94.56 98 TYR A CA 1
ATOM 791 C C . TYR A 1 98 ? -0.066 7.977 10.329 1.00 94.56 98 TYR A C 1
ATOM 793 O O . TYR A 1 98 ? 1.128 8.242 10.201 1.00 94.56 98 TYR A O 1
ATOM 801 N N . ASN A 1 99 ? -0.944 8.849 10.829 1.00 92.81 99 ASN A N 1
ATOM 802 C CA . ASN A 1 99 ? -0.578 10.208 11.223 1.00 92.81 99 ASN A CA 1
ATOM 803 C C . ASN A 1 99 ? 0.386 10.201 12.416 1.00 92.81 99 ASN A C 1
ATOM 805 O O . ASN A 1 99 ? 1.324 10.994 12.440 1.00 92.81 99 ASN A O 1
ATOM 809 N N . LEU A 1 100 ? 0.208 9.268 13.357 1.00 93.31 100 LEU A N 1
ATOM 810 C CA . LEU A 1 100 ? 1.144 9.049 14.460 1.00 93.31 100 LEU A CA 1
ATOM 811 C C . LEU A 1 100 ? 2.546 8.700 13.941 1.00 93.31 100 LEU A C 1
ATOM 813 O O . LEU A 1 100 ? 3.533 9.298 14.364 1.00 93.31 100 LEU A O 1
ATOM 817 N N . GLY A 1 101 ? 2.645 7.775 12.985 1.00 93.88 101 GLY A N 1
ATOM 818 C CA . GLY A 1 101 ? 3.933 7.387 12.410 1.00 93.88 101 GLY A CA 1
ATOM 819 C C . GLY A 1 101 ? 4.567 8.493 11.565 1.00 93.88 101 GLY A C 1
ATOM 820 O O . GLY A 1 101 ? 5.792 8.603 11.513 1.00 93.88 101 GLY A O 1
ATOM 821 N N . GLU A 1 102 ? 3.764 9.348 10.926 1.00 93.25 102 GLU A N 1
ATOM 822 C CA . GLU A 1 102 ? 4.257 10.491 10.148 1.00 93.25 102 GLU A CA 1
ATOM 823 C C . GLU A 1 102 ? 5.048 11.489 10.999 1.00 93.25 102 GLU A C 1
ATOM 825 O O . GLU A 1 102 ? 5.990 12.086 10.476 1.00 93.25 102 GLU A O 1
ATOM 830 N N . LEU A 1 103 ? 4.747 11.608 12.301 1.00 93.19 103 LEU A N 1
ATOM 831 C CA . LEU A 1 103 ? 5.512 12.450 13.233 1.00 93.19 103 LEU A CA 1
ATOM 832 C C . LEU A 1 103 ? 7.000 12.066 13.281 1.00 93.19 103 LEU A C 1
ATOM 834 O O . LEU A 1 103 ? 7.849 12.929 13.481 1.00 93.19 103 LEU A O 1
ATOM 838 N N . ASN A 1 104 ? 7.313 10.791 13.029 1.00 91.12 104 ASN A N 1
ATOM 839 C CA . ASN A 1 104 ? 8.673 10.247 13.002 1.00 91.12 104 ASN A CA 1
ATOM 840 C C . ASN A 1 104 ? 9.129 9.841 11.586 1.00 91.12 104 ASN A C 1
ATOM 842 O O . ASN A 1 104 ? 10.132 9.147 11.429 1.00 91.12 104 ASN A O 1
ATOM 846 N N . GLY A 1 105 ? 8.392 10.233 10.539 1.00 92.00 105 GLY A N 1
ATOM 847 C CA . GLY A 1 105 ? 8.695 9.861 9.151 1.00 92.00 105 GLY A CA 1
ATOM 848 C C . GLY A 1 105 ? 8.458 8.381 8.812 1.00 92.00 105 GLY A C 1
ATOM 849 O O . GLY A 1 105 ? 8.991 7.892 7.817 1.00 92.00 105 GLY A O 1
ATOM 850 N N . GLN A 1 106 ? 7.666 7.673 9.622 1.00 93.44 106 GLN A N 1
ATOM 851 C CA . GLN A 1 106 ? 7.391 6.235 9.526 1.00 93.44 106 GLN A CA 1
ATOM 852 C C . GLN A 1 106 ? 5.896 5.920 9.340 1.00 93.44 106 GLN A C 1
ATOM 854 O O . GLN A 1 106 ? 5.463 4.826 9.681 1.00 93.44 106 GLN A O 1
ATOM 859 N N . GLY A 1 107 ? 5.080 6.847 8.824 1.00 93.25 107 GLY A N 1
ATOM 860 C CA . GLY A 1 107 ? 3.614 6.705 8.791 1.00 93.25 107 GLY A CA 1
ATOM 861 C C . GLY A 1 107 ? 3.116 5.385 8.213 1.00 93.25 107 GLY A C 1
ATOM 862 O O . GLY A 1 107 ? 2.390 4.631 8.860 1.00 93.25 107 GLY A O 1
ATOM 863 N N . GLY A 1 108 ? 3.553 5.075 6.993 1.00 93.81 108 GLY A N 1
ATOM 864 C CA . GLY A 1 108 ? 3.171 3.833 6.331 1.00 93.81 108 GLY A CA 1
ATOM 865 C C . GLY A 1 108 ? 3.759 2.593 6.993 1.00 93.81 108 GLY A C 1
ATOM 866 O O . GLY A 1 108 ? 3.053 1.601 7.120 1.00 93.81 108 GLY A O 1
ATOM 867 N N . GLN A 1 109 ? 5.010 2.663 7.458 1.00 95.69 109 GLN A N 1
ATOM 868 C CA . GLN A 1 109 ? 5.701 1.554 8.119 1.00 95.69 109 GLN A CA 1
ATOM 869 C C . GLN A 1 109 ? 5.070 1.202 9.467 1.00 95.69 109 GLN A C 1
ATOM 871 O O . GLN A 1 109 ? 4.911 0.022 9.773 1.00 95.69 109 GLN A O 1
ATOM 876 N N . LEU A 1 110 ? 4.689 2.211 10.255 1.00 96.38 110 LEU A N 1
ATOM 877 C CA . LEU A 1 110 ? 4.023 2.022 11.537 1.00 96.38 110 LEU A CA 1
ATOM 878 C C . LEU A 1 110 ? 2.651 1.383 11.328 1.00 96.38 110 LEU A C 1
ATOM 880 O O . LEU A 1 110 ? 2.335 0.400 11.995 1.00 96.38 110 LEU A O 1
ATOM 884 N N . LEU A 1 111 ? 1.865 1.885 10.369 1.00 96.06 111 LEU A N 1
ATOM 885 C CA . LEU A 1 111 ? 0.554 1.321 10.046 1.00 96.06 111 LEU A CA 1
ATOM 886 C C . LEU A 1 111 ? 0.664 -0.120 9.541 1.00 96.06 111 LEU A C 1
ATOM 888 O O . LEU A 1 111 ? -0.001 -1.006 10.073 1.00 96.06 111 LEU A O 1
ATOM 892 N N . SER A 1 112 ? 1.515 -0.372 8.541 1.00 96.69 112 SER A N 1
ATOM 893 C CA . SER A 1 112 ? 1.687 -1.716 7.985 1.00 96.69 112 SER A CA 1
ATOM 894 C C . SER A 1 112 ? 2.245 -2.686 9.022 1.00 96.69 112 SER A C 1
ATOM 896 O O . SER A 1 112 ? 1.771 -3.809 9.126 1.00 96.69 112 SER A O 1
ATOM 898 N N . GLY A 1 113 ? 3.217 -2.259 9.828 1.00 97.00 113 GLY A N 1
ATOM 899 C CA . GLY A 1 113 ? 3.805 -3.096 10.869 1.00 97.00 113 GLY A CA 1
ATOM 900 C C . GLY A 1 113 ? 2.828 -3.415 12.002 1.00 97.00 113 GLY A C 1
ATOM 901 O O . GLY A 1 113 ? 2.773 -4.558 12.449 1.00 97.00 113 GLY A O 1
ATOM 902 N N . SER A 1 114 ? 2.006 -2.445 12.411 1.00 97.00 114 SER A N 1
ATOM 903 C CA . SER A 1 114 ? 0.948 -2.647 13.414 1.00 97.00 114 SER A CA 1
ATOM 904 C C . SER A 1 114 ? -0.138 -3.587 12.903 1.00 97.00 114 SER A C 1
ATOM 906 O O . SER A 1 114 ? -0.518 -4.518 13.601 1.00 97.00 114 SER A O 1
ATOM 908 N N . LEU A 1 115 ? -0.578 -3.425 11.651 1.00 96.19 115 LEU A N 1
ATOM 909 C CA . LEU A 1 115 ? -1.541 -4.339 11.033 1.00 96.19 115 LEU A CA 1
ATOM 910 C C . LEU A 1 115 ? -0.994 -5.752 10.852 1.00 96.19 115 LEU A C 1
ATOM 912 O O . LEU A 1 115 ? -1.716 -6.721 11.073 1.00 96.19 115 LEU A O 1
ATOM 916 N N . GLN A 1 116 ? 0.280 -5.878 10.483 1.00 97.00 116 GLN A N 1
ATOM 917 C CA . GLN A 1 116 ? 0.949 -7.170 10.403 1.00 97.00 116 GLN A CA 1
ATOM 918 C C . GLN A 1 116 ? 1.017 -7.845 11.776 1.00 97.00 116 GLN A C 1
ATOM 920 O O . GLN A 1 116 ? 0.740 -9.038 11.879 1.00 97.00 116 GLN A O 1
ATOM 925 N N . TYR A 1 117 ? 1.366 -7.092 12.823 1.00 95.56 117 TYR A N 1
ATOM 926 C CA . TYR A 1 117 ? 1.406 -7.596 14.194 1.00 95.56 117 TYR A CA 1
ATOM 927 C C . TYR A 1 117 ? 0.013 -8.018 14.684 1.00 95.56 117 TYR A C 1
ATOM 929 O O . TYR A 1 117 ? -0.141 -9.119 15.202 1.00 95.56 117 TYR A O 1
ATOM 937 N N . TYR A 1 118 ? -1.003 -7.183 14.454 1.00 94.00 118 TYR A N 1
ATOM 938 C CA . TYR A 1 118 ? -2.375 -7.409 14.906 1.00 94.00 118 TYR A CA 1
ATOM 939 C C . TYR A 1 118 ? -3.064 -8.580 14.189 1.00 94.00 118 TYR A C 1
ATOM 941 O O . TYR A 1 118 ? -3.703 -9.409 14.829 1.00 94.00 118 TYR A O 1
ATOM 949 N N . LEU A 1 119 ? -2.928 -8.678 12.861 1.00 93.31 119 LEU A N 1
ATOM 950 C CA . LEU A 1 119 ? -3.602 -9.714 12.065 1.00 93.31 119 LEU A CA 1
ATOM 951 C C . LEU A 1 119 ? -2.782 -10.999 11.907 1.00 93.31 119 LEU A C 1
ATOM 953 O O . LEU A 1 119 ? -3.312 -12.003 11.433 1.00 93.31 119 LEU A O 1
ATOM 957 N N . GLY A 1 120 ? -1.484 -10.974 12.225 1.00 93.88 120 GLY A N 1
ATOM 958 C CA . GLY A 1 120 ? -0.580 -12.103 11.988 1.00 93.88 120 GLY A CA 1
ATOM 959 C C . GLY A 1 120 ? -0.377 -12.429 10.502 1.00 93.88 120 GLY A C 1
ATOM 960 O O . GLY A 1 120 ? -0.034 -13.559 10.155 1.00 93.88 120 GLY A O 1
ATOM 961 N N . LEU A 1 121 ? -0.610 -11.460 9.609 1.00 92.25 121 LEU A N 1
ATOM 962 C CA . LEU A 1 121 ? -0.477 -11.614 8.158 1.00 92.25 121 LEU A CA 1
ATOM 963 C C . LEU A 1 121 ? 0.706 -10.782 7.649 1.00 92.25 121 LEU A C 1
ATOM 965 O O . LEU A 1 121 ? 0.825 -9.623 8.042 1.00 92.25 121 LEU A O 1
ATOM 969 N N . PRO A 1 122 ? 1.562 -11.316 6.756 1.00 94.88 122 PRO A N 1
ATOM 970 C CA . PRO A 1 122 ? 2.678 -10.549 6.210 1.00 94.88 122 PRO A CA 1
ATOM 971 C C . PRO A 1 122 ? 2.152 -9.386 5.368 1.00 94.88 122 PRO A C 1
ATOM 973 O O . PRO A 1 122 ? 1.279 -9.596 4.527 1.00 94.88 122 PRO A O 1
ATOM 976 N N . ILE A 1 123 ? 2.676 -8.179 5.580 1.00 97.06 123 ILE A N 1
ATOM 977 C CA . ILE A 1 123 ? 2.332 -6.990 4.796 1.00 97.06 123 ILE A CA 1
ATOM 978 C C . ILE A 1 123 ? 3.588 -6.501 4.085 1.00 97.06 123 ILE A C 1
ATOM 980 O O . ILE A 1 123 ? 4.547 -6.059 4.713 1.00 97.06 123 ILE A O 1
ATOM 984 N N . ASP A 1 124 ? 3.569 -6.568 2.758 1.00 96.62 124 ASP A N 1
ATOM 985 C CA . ASP A 1 124 ? 4.753 -6.339 1.928 1.00 96.62 124 ASP A CA 1
ATOM 986 C C . ASP A 1 124 ? 4.932 -4.858 1.572 1.00 96.62 124 ASP A C 1
ATOM 988 O O . ASP A 1 124 ? 6.048 -4.368 1.376 1.00 96.62 124 ASP A O 1
ATOM 992 N N . GLY A 1 125 ? 3.833 -4.107 1.493 1.00 96.06 125 GLY A N 1
ATOM 993 C CA . GLY A 1 125 ? 3.897 -2.690 1.171 1.00 96.06 125 GLY A CA 1
ATOM 994 C C . GLY A 1 125 ? 2.700 -1.880 1.622 1.00 96.06 125 GLY A C 1
ATOM 995 O O . GLY A 1 125 ? 1.701 -2.407 2.113 1.00 96.06 125 GLY A O 1
ATOM 996 N N . PHE A 1 126 ? 2.808 -0.570 1.412 1.00 96.44 126 PHE A N 1
ATOM 997 C CA . PHE A 1 126 ? 1.731 0.375 1.670 1.00 96.44 126 PHE A CA 1
ATOM 998 C C . PHE A 1 126 ? 1.610 1.432 0.567 1.00 96.44 126 PHE A C 1
ATOM 1000 O O . PHE A 1 126 ? 2.596 1.832 -0.057 1.00 96.44 126 PHE A O 1
ATOM 1007 N N . ILE A 1 127 ? 0.396 1.937 0.369 1.00 95.62 127 ILE A N 1
ATOM 1008 C CA . ILE A 1 127 ? 0.093 3.172 -0.358 1.00 95.62 127 ILE A CA 1
ATOM 1009 C C . ILE A 1 127 ? -0.758 4.039 0.564 1.00 95.62 127 ILE A C 1
ATOM 1011 O O . ILE A 1 127 ? -1.788 3.588 1.053 1.00 95.62 127 ILE A O 1
ATOM 1015 N N . ALA A 1 128 ? -0.344 5.283 0.780 1.00 93.19 128 ALA A N 1
ATOM 1016 C CA . ALA A 1 128 ? -1.097 6.264 1.546 1.00 93.19 128 ALA A CA 1
ATOM 1017 C C . ALA A 1 128 ? -1.332 7.520 0.705 1.00 93.19 128 ALA A C 1
ATOM 1019 O O . ALA A 1 128 ? -0.370 8.159 0.273 1.00 93.19 128 ALA A O 1
ATOM 1020 N N . GLN A 1 129 ? -2.596 7.871 0.453 1.00 88.56 129 GLN A N 1
ATOM 1021 C CA . GLN A 1 129 ? -2.965 9.012 -0.394 1.00 88.56 129 GLN A CA 1
ATOM 1022 C C . GLN A 1 129 ? -4.059 9.869 0.206 1.00 88.56 129 GLN A C 1
ATOM 1024 O O . GLN A 1 129 ? -5.092 9.369 0.645 1.00 88.56 129 GLN A O 1
ATOM 1029 N N . GLN A 1 130 ? -3.860 11.180 0.114 1.00 76.25 130 GLN A N 1
ATOM 1030 C CA . GLN A 1 130 ? -4.845 12.163 0.540 1.00 76.25 130 GLN A CA 1
ATOM 1031 C C . GLN A 1 130 ? -6.012 12.247 -0.450 1.00 76.25 130 GLN A C 1
ATOM 1033 O O . GLN A 1 130 ? -5.806 12.181 -1.663 1.00 76.25 130 GLN A O 1
ATOM 1038 N N . ASN A 1 131 ? -7.220 12.464 0.079 1.00 65.62 131 ASN A N 1
ATOM 1039 C CA . ASN A 1 131 ? -8.453 12.732 -0.675 1.00 65.62 131 ASN A CA 1
ATOM 1040 C C . ASN A 1 131 ? -8.929 11.584 -1.571 1.00 65.62 131 ASN A C 1
ATOM 1042 O O . ASN A 1 131 ? -9.400 11.813 -2.686 1.00 65.62 131 ASN A O 1
ATOM 1046 N N . SER A 1 132 ? -8.820 10.350 -1.089 1.00 66.81 132 SER A N 1
ATOM 1047 C CA . SER A 1 132 ? -9.408 9.204 -1.772 1.00 66.81 132 SER A CA 1
ATOM 1048 C C . SER A 1 132 ? -10.500 8.591 -0.913 1.00 66.81 132 SER A C 1
ATOM 1050 O O . SER A 1 132 ? -10.310 8.363 0.273 1.00 66.81 132 SER A O 1
ATOM 1052 N N . PHE A 1 133 ? -11.667 8.365 -1.510 1.00 66.88 133 PHE A N 1
ATOM 1053 C CA . PHE A 1 133 ? -12.818 7.804 -0.814 1.00 66.88 133 PHE A CA 1
ATOM 1054 C C . PHE A 1 133 ? -13.192 6.480 -1.454 1.00 66.88 133 PHE A C 1
ATOM 1056 O O . PHE A 1 133 ? -13.349 6.384 -2.676 1.00 66.88 133 PHE A O 1
ATOM 1063 N N . LEU A 1 134 ? -13.361 5.466 -0.613 1.00 69.06 134 LEU A N 1
ATOM 1064 C CA . LEU A 1 134 ? -13.950 4.208 -1.029 1.00 69.06 134 LEU A CA 1
ATOM 1065 C C . LEU A 1 134 ? -15.406 4.437 -1.417 1.00 69.06 134 LEU A C 1
ATOM 1067 O O . LEU A 1 134 ? -16.222 4.859 -0.602 1.00 69.06 134 LEU A O 1
ATOM 1071 N N . LYS A 1 135 ? -15.736 4.145 -2.675 1.00 65.44 135 LYS A N 1
ATOM 1072 C CA . LYS A 1 135 ? -17.131 4.025 -3.103 1.00 65.44 135 LYS A CA 1
ATOM 1073 C C . LYS A 1 135 ? -17.632 2.626 -2.759 1.00 65.44 135 LYS A C 1
ATOM 1075 O O . LYS A 1 135 ? -16.914 1.649 -2.965 1.00 65.44 135 LYS A O 1
ATOM 1080 N N . ASN A 1 136 ? -18.870 2.535 -2.281 1.00 65.69 136 ASN A N 1
ATOM 1081 C CA . ASN A 1 136 ? -19.477 1.267 -1.885 1.00 65.69 136 ASN A CA 1
ATOM 1082 C C . ASN A 1 136 ? -19.613 0.295 -3.073 1.00 65.69 136 ASN A C 1
ATOM 1084 O O . ASN A 1 136 ? -19.991 0.691 -4.176 1.00 65.69 136 ASN A O 1
ATOM 1088 N N . GLY A 1 137 ? -19.347 -0.992 -2.820 1.00 65.81 137 GLY A N 1
ATOM 1089 C CA . GLY A 1 137 ? -19.519 -2.090 -3.779 1.00 65.81 137 GLY A CA 1
ATOM 1090 C C . GLY A 1 137 ? -18.229 -2.572 -4.463 1.00 65.81 137 GLY A C 1
ATOM 1091 O O . GLY A 1 137 ? -17.192 -1.913 -4.440 1.00 65.81 137 GLY A O 1
ATOM 1092 N N . ARG A 1 138 ? -18.293 -3.755 -5.097 1.00 67.62 138 ARG A N 1
ATOM 1093 C CA . ARG A 1 138 ? -17.135 -4.411 -5.749 1.00 67.62 138 ARG A CA 1
ATOM 1094 C C . ARG A 1 138 ? -16.567 -3.605 -6.919 1.00 67.62 138 ARG A C 1
ATOM 1096 O O . ARG A 1 138 ? -15.353 -3.501 -7.062 1.00 67.62 138 ARG A O 1
ATOM 1103 N N . GLU A 1 139 ? -17.438 -3.023 -7.739 1.00 74.94 139 GLU A N 1
ATOM 1104 C CA . GLU A 1 139 ? -17.021 -2.148 -8.842 1.00 74.94 139 GLU A CA 1
ATOM 1105 C C . GLU A 1 139 ? -16.367 -0.862 -8.314 1.00 74.94 139 GLU A C 1
ATOM 1107 O O . GLU A 1 139 ? -15.364 -0.404 -8.860 1.00 74.94 139 GLU A O 1
ATOM 1112 N N . GLY A 1 140 ? -16.873 -0.336 -7.191 1.00 83.62 140 GLY A N 1
ATOM 1113 C CA . GLY A 1 140 ? -16.287 0.798 -6.479 1.00 83.62 140 GLY A CA 1
ATOM 1114 C C . GLY A 1 140 ? -14.881 0.503 -5.955 1.00 83.62 140 GLY A C 1
ATOM 1115 O O . GLY A 1 140 ? -13.978 1.311 -6.162 1.00 83.62 140 GLY A O 1
ATOM 1116 N N . LEU A 1 141 ? -14.671 -0.679 -5.364 1.00 84.94 141 LEU A N 1
ATOM 1117 C CA . LEU A 1 141 ? -13.356 -1.148 -4.917 1.00 84.94 141 LEU A CA 1
ATOM 1118 C C . LEU A 1 141 ? -12.363 -1.253 -6.082 1.00 84.94 141 LEU A C 1
ATOM 1120 O O . LEU A 1 141 ? -11.226 -0.801 -5.959 1.00 84.94 141 LEU A O 1
ATOM 1124 N N . HIS A 1 142 ? -12.776 -1.849 -7.206 1.00 87.88 142 HIS A N 1
ATOM 1125 C CA . HIS A 1 142 ? -11.898 -2.015 -8.368 1.00 87.88 142 HIS A CA 1
ATOM 1126 C C . HIS A 1 142 ? -11.414 -0.663 -8.899 1.00 87.88 142 HIS A C 1
ATOM 1128 O O . HIS A 1 142 ? -10.213 -0.434 -9.049 1.00 87.88 142 HIS A O 1
ATOM 1134 N N . LEU A 1 143 ? -12.333 0.284 -9.083 1.00 88.50 143 LEU A N 1
ATOM 1135 C CA . LEU A 1 143 ? -11.982 1.636 -9.511 1.00 88.50 143 LEU A CA 1
ATOM 1136 C C . LEU A 1 143 ? -11.118 2.365 -8.476 1.00 88.50 143 LEU A C 1
ATOM 1138 O O . LEU A 1 143 ? -10.141 3.009 -8.852 1.00 88.50 143 LEU A O 1
ATOM 1142 N N . PHE A 1 144 ? -11.439 2.231 -7.188 1.00 90.12 144 PHE A N 1
ATOM 1143 C CA . PHE A 1 144 ? -10.679 2.855 -6.109 1.00 90.12 144 PHE A CA 1
ATOM 1144 C C . PHE A 1 144 ? -9.230 2.364 -6.073 1.00 90.12 144 PHE A C 1
ATOM 1146 O O . PHE A 1 144 ? -8.313 3.176 -6.123 1.00 90.12 144 PHE A O 1
ATOM 1153 N N . VAL A 1 145 ? -8.992 1.049 -6.045 1.00 91.44 145 VAL A N 1
ATOM 1154 C CA . VAL A 1 145 ? -7.630 0.494 -5.966 1.00 91.44 145 VAL A CA 1
ATOM 1155 C C . VAL A 1 145 ? -6.809 0.864 -7.210 1.00 91.44 145 VAL A C 1
ATOM 1157 O O . VAL A 1 145 ? -5.624 1.183 -7.097 1.00 91.44 145 VAL A O 1
ATOM 1160 N N . LEU A 1 146 ? -7.424 0.896 -8.400 1.00 92.38 146 LEU A N 1
ATOM 1161 C CA . LEU A 1 146 ? -6.754 1.386 -9.609 1.00 92.38 146 LEU A CA 1
ATOM 1162 C C . LEU A 1 146 ? -6.384 2.871 -9.517 1.00 92.38 146 LEU A C 1
ATOM 1164 O O . LEU A 1 146 ? -5.286 3.239 -9.945 1.00 92.38 146 LEU A O 1
ATOM 1168 N N . ASP A 1 147 ? -7.266 3.709 -8.967 1.00 91.62 147 ASP A N 1
ATOM 1169 C CA . ASP A 1 147 ? -6.995 5.131 -8.742 1.00 91.62 147 ASP A CA 1
ATOM 1170 C C . ASP A 1 147 ? -5.850 5.328 -7.743 1.00 91.62 147 ASP A C 1
ATOM 1172 O O . ASP A 1 147 ? -4.954 6.132 -7.991 1.00 91.62 147 ASP A O 1
ATOM 1176 N N . GLN A 1 148 ? -5.781 4.502 -6.693 1.00 92.38 148 GLN A N 1
ATOM 1177 C CA . GLN A 1 148 ? -4.645 4.489 -5.771 1.00 92.38 148 GLN A CA 1
ATOM 1178 C C . GLN A 1 148 ? -3.337 4.169 -6.498 1.00 92.38 148 GLN A C 1
ATOM 1180 O O . GLN A 1 148 ? -2.368 4.916 -6.398 1.00 92.38 148 GLN A O 1
ATOM 1185 N N . PHE A 1 149 ? -3.269 3.124 -7.316 1.00 94.12 149 PHE A N 1
ATOM 1186 C CA . PHE A 1 149 ? -2.037 2.880 -8.071 1.00 94.12 149 PHE A CA 1
ATOM 1187 C C . PHE A 1 149 ? -1.680 4.036 -9.015 1.00 94.12 149 PHE A C 1
ATOM 1189 O O . PHE A 1 149 ? -0.514 4.430 -9.109 1.00 94.12 149 PHE A O 1
ATOM 1196 N N . TYR A 1 150 ? -2.674 4.620 -9.684 1.00 92.69 150 TYR A N 1
ATOM 1197 C CA . TYR A 1 150 ? -2.465 5.741 -10.594 1.00 92.69 150 TYR A CA 1
ATOM 1198 C C . TYR A 1 150 ? -1.984 7.012 -9.878 1.00 92.69 150 TYR A C 1
ATOM 1200 O O . TYR A 1 150 ? -1.064 7.685 -10.355 1.00 92.69 150 TYR A O 1
ATOM 1208 N N . GLY A 1 151 ? -2.559 7.329 -8.718 1.00 92.06 151 GLY A N 1
ATOM 1209 C CA . GLY A 1 151 ? -2.134 8.433 -7.867 1.00 92.06 151 GLY A CA 1
ATOM 1210 C C . GLY A 1 151 ? -0.696 8.254 -7.384 1.00 92.06 151 GLY A C 1
ATOM 1211 O O . GLY A 1 151 ? 0.116 9.170 -7.541 1.00 92.06 151 GLY A O 1
ATOM 1212 N N . ALA A 1 152 ? -0.337 7.049 -6.936 1.00 92.75 152 ALA A N 1
ATOM 1213 C CA . ALA A 1 152 ? 1.009 6.734 -6.466 1.00 92.75 152 ALA A CA 1
ATOM 1214 C C . ALA A 1 152 ? 2.043 6.853 -7.598 1.00 92.75 152 ALA A C 1
ATOM 1216 O O . ALA A 1 152 ? 3.118 7.422 -7.405 1.00 92.75 152 ALA A O 1
ATOM 1217 N N . LEU A 1 153 ? 1.703 6.410 -8.816 1.00 92.50 153 LEU A N 1
ATOM 1218 C CA . LEU A 1 153 ? 2.550 6.588 -10.004 1.00 92.50 153 LEU A CA 1
ATOM 1219 C C . LEU A 1 153 ? 2.786 8.067 -10.344 1.00 92.50 153 LEU A C 1
ATOM 1221 O O . LEU A 1 153 ? 3.877 8.430 -10.789 1.00 92.50 153 LEU A O 1
ATOM 1225 N N . LYS A 1 154 ? 1.789 8.928 -10.105 1.00 92.75 154 LYS A N 1
ATOM 1226 C CA . LYS A 1 154 ? 1.903 10.390 -10.243 1.00 92.75 154 LYS A CA 1
ATOM 1227 C C . LYS A 1 154 ? 2.636 11.068 -9.082 1.00 92.75 154 LYS A C 1
ATOM 1229 O O . LYS A 1 154 ? 2.797 12.285 -9.115 1.00 92.75 154 LYS A O 1
ATOM 1234 N N . GLY A 1 155 ? 3.077 10.313 -8.077 1.00 89.94 155 GLY A N 1
ATOM 1235 C CA . GLY A 1 155 ? 3.709 10.857 -6.876 1.00 89.94 155 GLY A CA 1
ATOM 1236 C C . GLY A 1 155 ? 2.725 11.551 -5.934 1.00 89.94 155 GLY A C 1
ATOM 1237 O O . GLY A 1 155 ? 3.141 12.377 -5.127 1.00 89.94 155 GLY A O 1
ATOM 1238 N N . LYS A 1 156 ? 1.425 11.251 -6.038 1.00 89.06 156 LYS A N 1
ATOM 1239 C CA . LYS A 1 156 ? 0.446 11.668 -5.036 1.00 89.06 156 LYS A CA 1
ATOM 1240 C C . LYS A 1 156 ? 0.537 10.698 -3.859 1.00 89.06 156 LYS A C 1
ATOM 1242 O O . LYS A 1 156 ? 0.322 9.503 -4.039 1.00 89.06 156 LYS A O 1
ATOM 1247 N N . GLY A 1 157 ? 0.848 11.220 -2.675 1.00 88.44 157 GLY A N 1
ATOM 1248 C CA . GLY A 1 157 ? 0.943 10.435 -1.443 1.00 88.44 157 GLY A CA 1
ATOM 1249 C C . GLY A 1 157 ? 2.304 9.776 -1.200 1.00 88.44 157 GLY A C 1
ATOM 1250 O O . GLY A 1 157 ? 3.303 10.118 -1.834 1.00 88.44 157 GLY A O 1
ATOM 1251 N N . LYS A 1 158 ? 2.343 8.845 -0.242 1.00 92.81 158 LYS A N 1
ATOM 1252 C CA . LYS A 1 158 ? 3.546 8.123 0.194 1.00 92.81 158 LYS A CA 1
ATOM 1253 C C . LYS A 1 158 ? 3.380 6.619 -0.025 1.00 92.81 158 LYS A C 1
ATOM 1255 O O . LYS A 1 158 ? 2.308 6.061 0.186 1.00 92.81 158 LYS A O 1
ATOM 1260 N N . THR A 1 159 ? 4.449 5.955 -0.448 1.00 94.94 159 THR A N 1
ATOM 1261 C CA . THR A 1 159 ? 4.492 4.501 -0.653 1.00 94.94 159 THR A CA 1
ATOM 1262 C C . THR A 1 159 ? 5.932 4.008 -0.563 1.00 94.94 159 THR A C 1
ATOM 1264 O O . THR A 1 159 ? 6.859 4.754 -0.882 1.00 94.94 159 THR A O 1
ATOM 1267 N N . ASN A 1 160 ? 6.125 2.761 -0.137 1.00 95.06 160 ASN A N 1
ATOM 1268 C CA . ASN A 1 160 ? 7.413 2.068 -0.210 1.00 95.06 160 ASN A CA 1
ATOM 1269 C C . ASN A 1 160 ? 7.596 1.265 -1.513 1.00 95.06 160 ASN A C 1
ATOM 1271 O O . ASN A 1 160 ? 8.656 0.678 -1.718 1.00 95.06 160 ASN A O 1
ATOM 1275 N N . LEU A 1 161 ? 6.588 1.235 -2.390 1.00 94.75 161 LEU A N 1
ATOM 1276 C CA . LEU A 1 161 ? 6.631 0.511 -3.656 1.00 94.75 161 LEU A CA 1
ATOM 1277 C C . LEU A 1 161 ? 7.481 1.250 -4.691 1.00 94.75 161 LEU A C 1
ATOM 1279 O O . LEU A 1 161 ? 7.393 2.473 -4.845 1.00 94.75 161 LEU A O 1
ATOM 1283 N N . SER A 1 162 ? 8.252 0.499 -5.479 1.00 93.56 162 SER A N 1
ATOM 1284 C CA . SER A 1 162 ? 8.909 1.074 -6.649 1.00 93.56 162 SER A CA 1
ATOM 1285 C C . SER A 1 162 ? 7.869 1.446 -7.714 1.00 93.56 162 SER A C 1
ATOM 1287 O O . SER A 1 162 ? 6.791 0.854 -7.811 1.00 93.56 162 SER A O 1
ATOM 1289 N N . ARG A 1 163 ? 8.202 2.390 -8.604 1.00 91.69 163 ARG A N 1
ATOM 1290 C CA . ARG A 1 163 ? 7.339 2.705 -9.763 1.00 91.69 163 ARG A CA 1
ATOM 1291 C C . ARG A 1 163 ? 7.068 1.479 -10.639 1.00 91.69 163 ARG A C 1
ATOM 1293 O O . ARG A 1 163 ? 6.026 1.403 -11.284 1.00 91.69 163 ARG A O 1
ATOM 1300 N N . TRP A 1 164 ? 8.004 0.532 -10.655 1.00 91.69 164 TRP A N 1
ATOM 1301 C CA . TRP A 1 164 ? 7.864 -0.726 -11.374 1.00 91.69 164 TRP A CA 1
ATOM 1302 C C . TRP A 1 164 ? 6.867 -1.678 -10.701 1.00 91.69 164 TRP A C 1
ATOM 1304 O O . TRP A 1 164 ? 6.066 -2.304 -11.394 1.00 91.69 164 TRP A O 1
ATOM 1314 N N . ASP A 1 165 ? 6.860 -1.748 -9.368 1.00 94.94 165 ASP A N 1
ATOM 1315 C CA . ASP A 1 165 ? 5.848 -2.496 -8.610 1.00 94.94 165 ASP A CA 1
ATOM 1316 C C . ASP A 1 165 ? 4.462 -1.917 -8.835 1.00 94.94 165 ASP A C 1
ATOM 1318 O O . ASP A 1 165 ? 3.547 -2.651 -9.194 1.00 94.94 165 ASP A O 1
ATOM 1322 N N . LEU A 1 166 ? 4.325 -0.594 -8.711 1.00 95.31 166 LEU A N 1
ATOM 1323 C CA . LEU A 1 166 ? 3.059 0.102 -8.931 1.00 95.31 166 LEU A CA 1
ATOM 1324 C C . LEU A 1 166 ? 2.487 -0.186 -10.323 1.00 95.31 1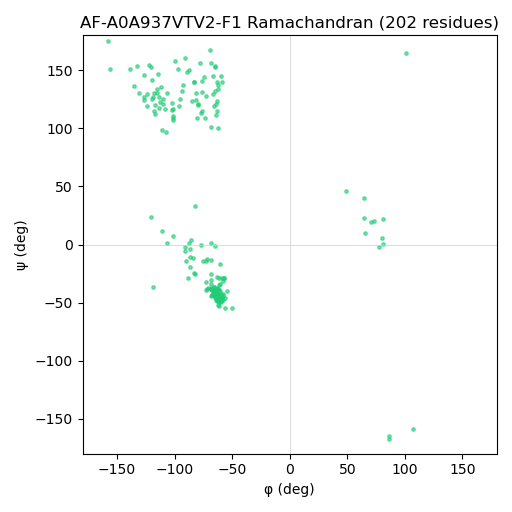66 LEU A C 1
ATOM 1326 O O . LEU A 1 166 ? 1.308 -0.503 -10.449 1.00 95.31 166 LEU A O 1
ATOM 1330 N N . LEU A 1 167 ? 3.319 -0.119 -11.368 1.00 94.56 167 LEU A N 1
ATOM 1331 C CA . LEU A 1 167 ? 2.888 -0.399 -12.738 1.00 94.56 167 LEU A CA 1
ATOM 1332 C C . LEU A 1 167 ? 2.463 -1.863 -12.919 1.00 94.56 167 LEU A C 1
ATOM 1334 O O . LEU A 1 167 ? 1.437 -2.130 -13.546 1.00 94.56 167 LEU A O 1
ATOM 1338 N N . ARG A 1 168 ? 3.236 -2.815 -12.381 1.00 94.44 168 ARG A N 1
ATOM 1339 C CA . ARG A 1 168 ? 2.917 -4.245 -12.489 1.00 94.44 168 ARG A CA 1
ATOM 1340 C C . ARG A 1 168 ? 1.672 -4.615 -11.700 1.00 94.44 168 ARG A C 1
ATOM 1342 O O . ARG A 1 168 ? 0.840 -5.340 -12.233 1.00 94.44 168 ARG A O 1
ATOM 1349 N N . LEU A 1 169 ? 1.524 -4.110 -10.478 1.00 95.81 169 LEU A N 1
ATOM 1350 C CA . LEU A 1 169 ? 0.337 -4.323 -9.650 1.00 95.81 169 LEU A CA 1
ATOM 1351 C C . LEU A 1 169 ? -0.896 -3.699 -10.304 1.00 95.81 169 LEU A C 1
ATOM 1353 O O . LEU A 1 169 ? -1.922 -4.365 -10.408 1.00 95.81 169 LEU A O 1
ATOM 1357 N N . TRP A 1 170 ? -0.782 -2.477 -10.837 1.00 95.62 170 TRP A N 1
ATOM 1358 C CA . TRP A 1 170 ? -1.852 -1.842 -11.608 1.00 95.62 170 TRP A CA 1
ATOM 1359 C C . TRP A 1 170 ? -2.260 -2.688 -12.817 1.00 95.62 170 TRP A C 1
ATOM 1361 O O . TRP A 1 170 ? -3.448 -2.930 -13.026 1.00 95.62 170 TRP A O 1
ATOM 1371 N N . TRP A 1 171 ? -1.292 -3.177 -13.600 1.00 95.06 171 TRP A N 1
ATOM 1372 C CA . TRP A 1 171 ? -1.586 -3.996 -14.776 1.00 95.06 171 TRP A CA 1
ATOM 1373 C C . TRP A 1 171 ? -2.188 -5.349 -14.389 1.00 95.06 171 TRP A C 1
ATOM 1375 O O . TRP A 1 171 ? -3.181 -5.770 -14.982 1.00 95.06 171 TRP A O 1
ATOM 1385 N N . PHE A 1 172 ? -1.638 -6.006 -13.368 1.00 95.19 172 PHE A N 1
ATOM 1386 C CA . PHE A 1 172 ? -2.187 -7.241 -12.826 1.00 95.19 172 PHE A CA 1
ATOM 1387 C C . PHE A 1 172 ? -3.641 -7.039 -12.392 1.00 95.19 172 PHE A C 1
ATOM 1389 O O . PHE A 1 172 ? -4.526 -7.721 -12.901 1.00 95.19 172 PHE A O 1
ATOM 1396 N N . PHE A 1 173 ? -3.900 -6.053 -11.532 1.00 94.50 173 PHE A N 1
ATOM 1397 C CA . PHE A 1 173 ? -5.224 -5.776 -10.983 1.00 94.50 173 PHE A CA 1
ATOM 1398 C C . PHE A 1 173 ? -6.243 -5.382 -12.060 1.00 94.50 173 PHE A C 1
ATOM 1400 O O . PHE A 1 173 ? -7.385 -5.839 -12.034 1.00 94.50 173 PHE A O 1
ATOM 1407 N N . ARG A 1 174 ? -5.821 -4.608 -13.067 1.00 94.06 174 ARG A N 1
ATOM 1408 C CA . ARG A 1 174 ? -6.652 -4.259 -14.228 1.00 94.06 174 ARG A CA 1
ATOM 1409 C C . ARG A 1 174 ? -7.093 -5.486 -15.031 1.00 94.06 174 ARG A C 1
ATOM 1411 O O . ARG A 1 174 ? -8.189 -5.478 -15.582 1.00 94.06 174 ARG A O 1
ATOM 1418 N N . ASN A 1 175 ? -6.251 -6.515 -15.117 1.00 93.50 175 ASN A N 1
ATOM 1419 C CA . ASN A 1 175 ? -6.548 -7.739 -15.866 1.00 93.50 175 ASN A CA 1
ATOM 1420 C C . ASN A 1 175 ? -7.313 -8.788 -15.042 1.00 93.50 175 ASN A C 1
ATOM 1422 O O . ASN A 1 175 ? -7.758 -9.795 -15.598 1.00 93.50 175 ASN A O 1
ATOM 1426 N N . VAL A 1 176 ? -7.436 -8.600 -13.726 1.00 92.88 176 VAL A N 1
ATOM 1427 C CA . VAL A 1 176 ? -8.238 -9.481 -12.874 1.00 92.88 176 VAL A CA 1
ATOM 1428 C C . VAL A 1 176 ? -9.711 -9.212 -13.158 1.00 92.88 176 VAL A C 1
ATOM 1430 O O . VAL A 1 176 ? -10.178 -8.075 -13.125 1.00 92.88 176 VAL A O 1
ATOM 1433 N N . ARG A 1 177 ? -10.455 -10.280 -13.450 1.00 90.00 177 ARG A N 1
ATOM 1434 C CA . ARG A 1 177 ? -11.899 -10.200 -13.675 1.00 90.00 177 ARG A CA 1
ATOM 1435 C C . ARG A 1 177 ? -12.619 -9.820 -12.382 1.00 90.00 177 ARG A C 1
ATOM 1437 O O . ARG A 1 177 ? -12.255 -10.310 -11.316 1.00 90.00 177 ARG A O 1
ATOM 1444 N N . SER A 1 178 ? -13.696 -9.044 -12.479 1.00 86.06 178 SER A N 1
ATOM 1445 C CA . SER A 1 178 ? -14.455 -8.566 -11.314 1.00 86.06 178 SER A CA 1
ATOM 1446 C C . SER A 1 178 ? -15.018 -9.692 -10.433 1.00 86.06 178 SER A C 1
ATOM 1448 O O . SER A 1 178 ? -15.122 -9.523 -9.223 1.00 86.06 178 SER A O 1
ATOM 1450 N N . ASP A 1 179 ? -15.325 -10.869 -10.997 1.00 87.38 179 ASP A N 1
ATOM 1451 C CA . ASP A 1 179 ? -15.773 -12.051 -10.238 1.00 87.38 179 ASP A CA 1
ATOM 1452 C C . ASP A 1 179 ? -14.663 -12.729 -9.414 1.00 87.38 179 ASP A C 1
ATOM 1454 O O . ASP A 1 179 ? -14.944 -13.569 -8.563 1.00 87.38 179 ASP A O 1
ATOM 1458 N N . LYS A 1 180 ? -13.398 -12.372 -9.658 1.00 91.06 180 LYS A N 1
ATOM 1459 C CA . LYS A 1 180 ? -12.216 -12.859 -8.928 1.00 91.06 180 LYS A CA 1
ATOM 1460 C C . LYS A 1 180 ? -11.705 -11.855 -7.894 1.00 91.06 180 LYS A C 1
ATOM 1462 O O . LYS A 1 180 ? -10.643 -12.078 -7.309 1.00 91.06 180 LYS A O 1
ATOM 1467 N N . VAL A 1 181 ? -12.457 -10.775 -7.681 1.00 91.56 181 VAL A N 1
ATOM 1468 C CA . VAL A 1 181 ? -12.214 -9.779 -6.640 1.00 91.56 181 VAL A CA 1
ATOM 1469 C C . VAL A 1 181 ? -13.177 -10.042 -5.487 1.00 91.56 181 VAL A C 1
ATOM 1471 O O . VAL A 1 181 ? -14.379 -9.789 -5.590 1.00 91.56 181 VAL A O 1
ATOM 1474 N N . ASN A 1 182 ? -12.645 -10.562 -4.386 1.00 91.62 182 ASN A N 1
ATOM 1475 C CA . ASN A 1 182 ? -13.413 -10.786 -3.167 1.00 91.62 182 ASN A CA 1
ATOM 1476 C C . ASN A 1 182 ? -13.258 -9.584 -2.243 1.00 91.62 182 ASN A C 1
ATOM 1478 O O . ASN A 1 182 ? -12.142 -9.134 -1.994 1.00 91.62 182 ASN A O 1
ATOM 1482 N N . LEU A 1 183 ? -14.378 -9.096 -1.722 1.00 90.00 183 LEU A N 1
ATOM 1483 C CA . LEU A 1 183 ? -14.418 -8.036 -0.726 1.00 90.00 183 LEU A CA 1
ATOM 1484 C C . LEU A 1 183 ? -14.934 -8.633 0.580 1.00 90.00 183 LEU A C 1
ATOM 1486 O O . LEU A 1 183 ? -16.030 -9.192 0.600 1.00 90.00 183 LEU A O 1
ATOM 1490 N N . VAL A 1 184 ? -14.138 -8.512 1.635 1.00 88.94 184 VAL A N 1
ATOM 1491 C CA . VAL A 1 184 ? -14.496 -8.888 3.000 1.00 88.94 184 VAL A CA 1
ATOM 1492 C C . VAL A 1 184 ? -14.470 -7.616 3.834 1.00 88.94 184 VAL A C 1
ATOM 1494 O O . VAL A 1 184 ? -13.443 -6.950 3.917 1.00 88.94 184 VAL A O 1
ATOM 1497 N N . ASP A 1 185 ? -15.603 -7.264 4.423 1.00 83.88 185 ASP A N 1
ATOM 1498 C CA . ASP A 1 185 ? -15.717 -6.127 5.332 1.00 83.88 185 ASP A CA 1
ATOM 1499 C C . ASP A 1 185 ? -15.721 -6.658 6.764 1.00 83.88 185 ASP A C 1
ATOM 1501 O O . ASP A 1 185 ? -16.684 -7.316 7.162 1.00 83.88 185 ASP A O 1
ATOM 1505 N N . LEU A 1 186 ? -14.652 -6.399 7.531 1.00 80.25 186 LEU A N 1
ATOM 1506 C CA . LEU A 1 186 ? -14.563 -6.860 8.922 1.00 80.25 186 LEU A CA 1
ATOM 1507 C C . LEU A 1 186 ? -15.726 -6.341 9.758 1.00 80.25 186 LEU A C 1
ATOM 1509 O O . LEU A 1 186 ? -16.202 -7.045 10.648 1.00 80.25 186 LEU A O 1
ATOM 1513 N N . GLY A 1 187 ? -16.239 -5.158 9.423 1.00 73.38 187 GLY A N 1
ATOM 1514 C CA . GLY A 1 187 ? -17.336 -4.553 10.144 1.00 73.38 187 GLY A CA 1
ATOM 1515 C C . GLY A 1 187 ? -18.681 -5.270 9.9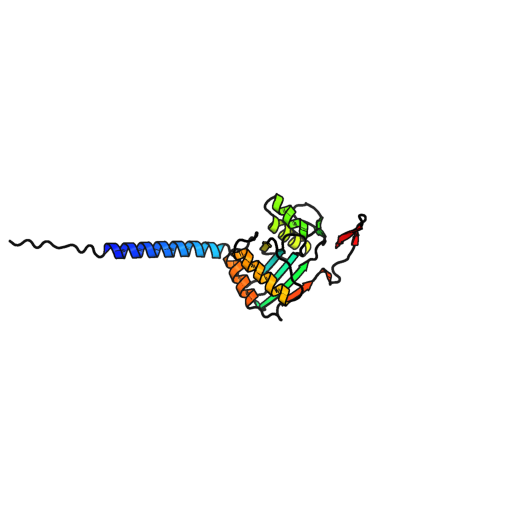94 1.00 73.38 187 GLY A C 1
ATOM 1516 O O . GLY A 1 187 ? -19.603 -4.974 10.756 1.00 73.38 187 GLY A O 1
ATOM 1517 N N . GLN A 1 188 ? -18.806 -6.185 9.033 1.00 75.06 188 GLN A N 1
ATOM 1518 C CA . GLN A 1 188 ? -20.007 -6.998 8.809 1.00 75.06 188 GLN A CA 1
ATOM 1519 C C . GLN A 1 188 ? -19.813 -8.454 9.254 1.00 75.06 188 GLN A C 1
ATOM 1521 O O . GLN A 1 188 ? -20.715 -9.275 9.099 1.00 75.06 188 GLN A O 1
ATOM 1526 N N . THR A 1 189 ? -18.637 -8.792 9.787 1.00 73.38 189 THR A N 1
ATOM 1527 C CA . THR A 1 189 ? -18.313 -10.142 10.262 1.00 73.38 189 THR A CA 1
ATOM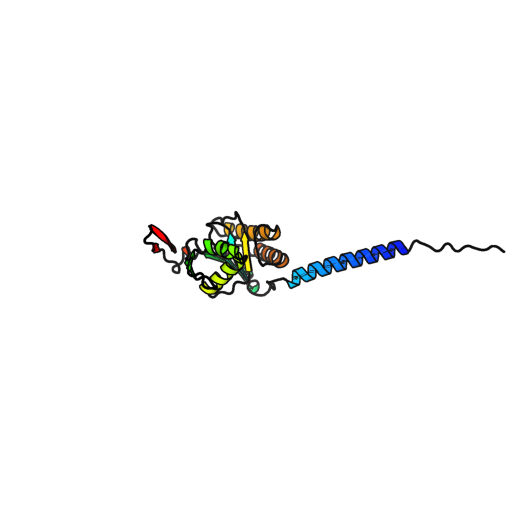 1528 C C . THR A 1 189 ? -18.445 -10.247 11.777 1.00 73.38 189 THR A C 1
ATOM 1530 O O . THR A 1 189 ? -18.314 -9.258 12.489 1.00 73.38 189 THR A O 1
ATOM 1533 N N . SER A 1 190 ? -18.619 -11.468 12.286 1.00 66.00 190 SER A N 1
ATOM 1534 C CA . SER A 1 190 ? -18.645 -11.765 13.729 1.00 66.00 190 SER A CA 1
ATOM 1535 C C . SER A 1 190 ? -17.313 -11.513 14.452 1.00 66.00 190 SER A C 1
ATOM 1537 O O . SER A 1 190 ? -17.226 -11.750 15.649 1.00 66.00 190 SER A O 1
ATOM 1539 N N . ALA A 1 191 ? -16.269 -11.093 13.731 1.00 64.50 191 ALA A N 1
ATOM 1540 C CA . ALA A 1 191 ? -14.945 -10.815 14.279 1.00 64.50 191 ALA A CA 1
ATOM 1541 C C . ALA A 1 191 ? -14.789 -9.376 14.813 1.00 64.50 191 ALA A C 1
ATOM 1543 O O . ALA A 1 191 ? -13.729 -9.056 15.339 1.00 64.50 191 ALA A O 1
ATOM 1544 N N . SER A 1 192 ? -15.804 -8.513 14.666 1.00 64.31 192 SER A N 1
ATOM 1545 C CA . SER A 1 192 ? -15.810 -7.134 15.173 1.00 64.31 192 SER A CA 1
ATOM 1546 C C . SER A 1 192 ? -17.020 -6.919 16.084 1.00 64.31 192 SER A C 1
ATOM 1548 O O . SER A 1 192 ? -18.149 -7.231 15.700 1.00 64.31 192 SER A O 1
ATOM 1550 N N . GLU A 1 193 ? -16.786 -6.389 17.285 1.00 72.88 193 GLU A N 1
ATOM 1551 C CA . GLU A 1 193 ? -17.816 -6.091 18.282 1.00 72.88 193 GLU A CA 1
ATOM 1552 C C . GLU A 1 193 ? -17.878 -4.576 18.509 1.00 72.88 193 GLU A C 1
ATOM 1554 O O . GLU A 1 193 ? -16.852 -3.915 18.626 1.00 72.88 193 GLU A O 1
ATOM 1559 N N . LEU A 1 194 ? -19.086 -4.007 18.524 1.00 68.62 194 LEU A N 1
ATOM 1560 C CA . LEU A 1 194 ? -19.285 -2.600 18.877 1.00 68.62 194 LEU A CA 1
ATOM 1561 C C . LEU A 1 194 ? -19.305 -2.478 20.395 1.00 68.62 194 LEU A C 1
ATOM 1563 O O . LEU A 1 194 ? -20.138 -3.109 21.041 1.00 68.62 194 LEU A O 1
ATOM 1567 N N . ILE A 1 195 ? -18.433 -1.636 20.940 1.00 75.81 195 ILE A N 1
ATOM 1568 C CA . ILE A 1 195 ? -18.402 -1.324 22.367 1.00 75.81 195 ILE A CA 1
ATOM 1569 C C . ILE A 1 195 ? -18.658 0.174 22.530 1.00 75.81 195 ILE A C 1
ATOM 1571 O O . ILE A 1 195 ? -17.972 1.004 21.928 1.00 75.81 195 ILE A O 1
ATOM 1575 N N . ASP A 1 196 ? -19.643 0.522 23.356 1.00 77.81 196 ASP A N 1
ATOM 1576 C CA . ASP A 1 196 ? -19.866 1.904 23.774 1.00 77.81 196 ASP A CA 1
ATOM 1577 C C . ASP A 1 196 ? -18.867 2.253 24.886 1.00 77.81 196 ASP A C 1
ATOM 1579 O O . ASP A 1 196 ? -18.809 1.600 25.934 1.00 77.81 196 ASP A O 1
ATOM 1583 N N . LEU A 1 197 ? -18.048 3.275 24.646 1.00 76.25 197 LEU A N 1
ATOM 1584 C CA . LEU A 1 197 ? -17.080 3.760 25.620 1.00 76.25 197 LEU A CA 1
ATOM 1585 C C . LEU A 1 197 ? -17.771 4.633 26.689 1.00 76.25 197 LEU A C 1
ATOM 1587 O O . LEU A 1 197 ? -18.813 5.241 26.425 1.00 76.25 197 LEU A O 1
ATOM 1591 N N . PRO A 1 198 ? -17.183 4.769 27.897 1.00 74.69 198 PRO A N 1
ATOM 1592 C CA . PRO A 1 198 ? -17.750 5.580 28.984 1.00 74.69 198 PRO A CA 1
ATOM 1593 C C . PRO A 1 198 ? -17.917 7.073 28.659 1.00 74.69 198 PRO A C 1
ATOM 1595 O O . PRO A 1 198 ? -18.623 7.781 29.374 1.00 74.69 198 PRO A O 1
ATOM 1598 N N . ASP A 1 199 ? -17.253 7.559 27.610 1.00 70.44 199 ASP A N 1
ATOM 1599 C CA . ASP A 1 199 ? -17.326 8.936 27.115 1.00 70.44 199 ASP A CA 1
ATOM 1600 C C . ASP A 1 199 ? -18.466 9.161 26.100 1.00 70.44 199 ASP A C 1
ATOM 1602 O O . ASP A 1 199 ? -18.630 10.271 25.590 1.00 70.44 199 ASP A O 1
ATOM 1606 N N . GLY A 1 200 ? -19.265 8.126 25.813 1.00 71.38 200 GLY A N 1
ATOM 1607 C CA . GLY A 1 200 ? -20.357 8.165 24.841 1.00 71.38 200 GLY A CA 1
ATOM 1608 C C . GLY A 1 200 ? -19.902 8.024 23.386 1.00 71.38 200 GLY A C 1
ATOM 1609 O O . GLY A 1 200 ? -20.728 8.148 22.480 1.00 71.38 200 GLY A O 1
ATOM 1610 N N . THR A 1 201 ? -18.613 7.773 23.135 1.00 75.00 201 THR A N 1
ATOM 1611 C CA . THR A 1 201 ? -18.110 7.455 21.797 1.00 75.00 201 THR A CA 1
ATOM 1612 C C . THR A 1 201 ? -18.197 5.956 21.521 1.00 75.00 201 THR A C 1
ATOM 1614 O O . THR A 1 201 ? -18.118 5.127 22.425 1.00 75.00 201 THR A O 1
ATOM 1617 N N . GLN A 1 202 ? -18.369 5.589 20.251 1.00 75.06 202 GLN A N 1
ATOM 1618 C CA . GLN A 1 202 ? -18.391 4.185 19.840 1.00 75.06 202 GLN A CA 1
ATOM 1619 C C . GLN A 1 202 ? -16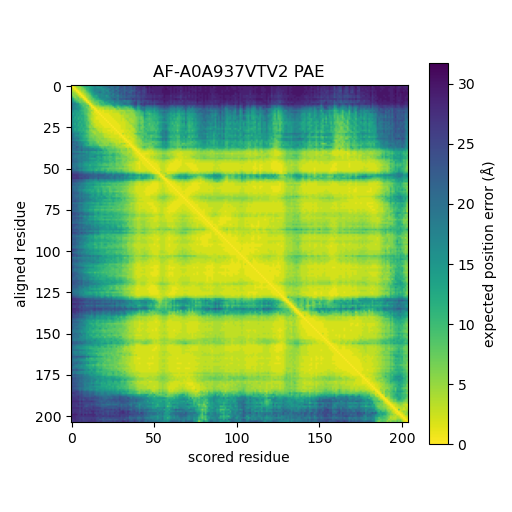.987 3.739 19.426 1.00 75.06 202 GLN A C 1
ATOM 1621 O O . GLN A 1 202 ? -16.268 4.478 18.739 1.00 75.06 202 GLN A O 1
ATOM 1626 N N . ALA A 1 203 ? -16.609 2.539 19.857 1.00 66.19 203 ALA A N 1
ATOM 1627 C CA . ALA A 1 203 ? -15.378 1.853 19.492 1.00 66.19 203 ALA A CA 1
ATOM 1628 C C . ALA A 1 203 ? -15.690 0.498 18.852 1.00 66.19 203 ALA A C 1
ATOM 1630 O O . ALA A 1 203 ? -16.753 -0.086 19.089 1.00 66.19 203 ALA A O 1
ATOM 1631 N N . ARG A 1 204 ? -14.759 0.021 18.025 1.00 65.69 204 ARG A N 1
ATOM 1632 C CA . ARG A 1 204 ? -14.849 -1.272 17.351 1.00 65.69 204 ARG A CA 1
ATOM 1633 C C . ARG A 1 204 ? -13.555 -2.061 17.415 1.00 65.69 204 ARG A C 1
ATOM 1635 O O . ARG A 1 204 ? -12.497 -1.443 17.685 1.00 65.69 204 ARG A O 1
#

Solvent-accessible surface area (backbone atoms only — not comparable to full-atom values): 11404 Å² total; per-residue (Å²): 138,85,85,82,80,81,78,77,77,75,76,60,62,63,58,52,52,52,52,52,52,49,52,53,52,53,51,53,50,48,52,52,53,51,54,42,61,71,55,39,81,65,86,76,64,61,74,44,28,32,35,39,35,29,48,59,94,39,53,39,32,39,39,35,40,33,55,85,78,52,33,36,40,36,39,39,42,51,61,46,27,62,41,56,39,60,94,74,79,44,73,39,38,56,54,52,38,34,62,60,20,44,79,76,77,34,16,59,60,43,37,41,48,12,50,23,65,68,70,72,45,83,60,78,38,35,41,36,31,76,86,49,73,85,45,84,60,74,70,28,47,53,54,40,56,48,47,50,34,53,36,48,72,71,62,47,57,52,61,77,61,24,71,55,34,39,53,51,52,41,52,52,57,71,70,40,54,76,92,38,50,46,80,44,54,44,76,81,35,96,88,50,61,83,43,80,42,98,86,77,48,76,38,60

Sequence (204 aa):
MVVKTVKVSQKSRRGFWFFIILIVVFSFIGFKTYRWVKQSLWDGQNRFNLVVNPSGDAAVLIVSFNPTEKKVNALVIPTGTFIETIHGYGPYRIEAIYNLGELNGQGGQLLSGSLQYYLGLPIDGFIAQQNSFLKNGREGLHLFVLDQFYGALKGKGKTNLSRWDLLRLWWFFRNVRSDKVNLVDLGQTSASELIDLPDGTQAR

Foldseek 3Di:
DDDDDDDDDPPVPVVVVVVVVVVVVVVVVVVVVVVLVVLALDPLAAKAWEWEAAADQAWIWIWIQHNVVLFIEIETHHFQEWFQWPPPPGIDTLNCQLVVCVVVPCSFVRSQVRCCVRVVDHHRKYQYAYPQHQDDDLVSVLVRVLVSLVCVLVVGGDMSHRNVNSVSVSVSSVPRDSVRYHYHYCVPDPNDDWDQDPVRDIHD

Radius of gyration: 25.37 Å; Cα contacts (8 Å, |Δi|>4): 327; chains: 1; bounding box: 77×36×89 Å

pLDDT: mean 86.35, std 11.62, range [46.56, 97.69]

Nearest PDB structures (foldseek):
  3qfi-assembly1_A  TM=6.833E-01  e=1.837E-07  Enterococcus faecalis
  3tfl-assembly1_A  TM=6.745E-01  e=6.927E-06  Streptococcus pneumoniae
  6uf6-assembly1_A  TM=6.093E-01  e=3.311E-06  Bacillus subtilis subsp. subtilis str. 168
  2wtu-assembly1_B  TM=3.608E-01  e=1.020E-01  Escherichia coli
  3k0s-assembly1_B  TM=3.208E-01  e=1.227E-01  Escherichia coli K-12